Protein AF-A0A8I2FYP2-F1 (afdb_monomer)

Foldseek 3Di:
DVVCVLVVPFPFDPQLVVLCCQLCVPLEQDDDDDCVPFLCVVCVVVLQVLLCPDPFWHFPDKDAFQRQDPAVVLVPPQDPPDPPPPPDDPPDPPPPGLRNQKGKQWIKIWIFTDDPLQKDKDWDWDQDPPRDTDIWIKMKTKTWIWTAGRRGLEIEIAIWIWMATPVRRIDDTDSDASDADPVRHRDRNLVVCCVVRNPVNSVSRVVSVVSSQVSSVVSVRHYDDPVQQAGADQSHHYDPQSADADVVNPDGQGSCCSRIGMGGD

Radius of gyration: 19.78 Å; Cα contacts (8 Å, |Δi|>4): 401; chains: 1; bounding box: 45×50×48 Å

Sequence (265 aa):
MEKDKKRINSTIREDLLEALDNAFPHDTIEFWYSSEESYLDEVCEELRANLSQLETANLDYERDWQGVEPRFDDMQGILPFRFEEGDLDEDEPVPEDPLEDLCYSYHLFFLGLKGEQFRYESENEILEEDDVRKKVEGTGTIGCAVGISLFAPFAVIMPGSMETYEQGQTIYPDIDPCIFDLDFKPIDMTEHFREMMGEEAVQALSQLRTQIISILESFGIALLPDEEAEKPVPWLQVAEDVMIPKEPPDEEITLKDALFFRCFY

Solvent-accessible surface area (backbone atoms only — not comparable to full-atom values): 15437 Å² total; per-residue (Å²): 117,68,69,54,58,60,55,74,69,50,92,68,56,68,71,60,51,51,36,49,46,69,56,25,77,81,38,40,49,65,86,78,86,51,77,93,75,31,71,58,66,79,44,43,69,62,49,52,55,55,56,51,63,41,90,62,31,40,63,74,47,75,36,56,40,74,44,66,69,83,53,67,87,70,49,60,83,76,68,90,81,65,76,62,96,76,78,66,60,97,82,60,80,75,70,85,60,87,55,82,33,36,34,38,40,26,37,36,40,28,36,30,44,66,54,76,85,42,47,45,84,42,76,46,62,40,74,44,91,88,78,43,75,40,81,42,54,26,45,31,34,39,29,40,14,34,34,33,27,65,65,38,65,37,27,45,78,30,66,34,47,40,34,43,32,81,87,71,41,64,52,75,58,45,76,61,81,85,49,58,48,98,84,71,42,74,55,59,51,63,60,51,43,30,73,74,59,30,67,67,48,46,52,50,50,53,51,50,52,52,54,50,50,60,52,37,49,74,74,64,28,40,76,58,51,69,84,55,32,69,36,68,44,90,72,58,40,77,41,88,62,37,54,70,82,56,90,65,83,82,65,74,54,22,46,40,51,77,45,56,38,45,24,63,104

pLDDT: mean 80.57, std 18.11, range [33.0, 98.25]

Nearest PDB structures (foldseek):
  4rh8-assembly3_C  TM=2.283E-01  e=7.456E-02  Escherichia coli K-12
  2n8x-assembly1_A  TM=2.961E-01  e=5.363E-01  Pseudomonas aeruginosa PAO1
  7qoo-assembly1_P  TM=2.020E-01  e=2.539E+00  Homo sapiens

Mean predicted aligned error: 9.39 Å

Structure (mmCIF, N/CA/C/O backbone):
data_AF-A0A8I2FYP2-F1
#
_entry.id   AF-A0A8I2FYP2-F1
#
loop_
_atom_site.group_PDB
_atom_site.id
_atom_site.type_symbol
_atom_site.label_atom_id
_atom_site.label_alt_id
_atom_site.label_comp_id
_atom_site.label_asym_id
_atom_site.label_entity_id
_atom_site.label_seq_id
_atom_site.pdbx_PDB_ins_code
_atom_site.Cartn_x
_atom_site.Cartn_y
_atom_site.Cartn_z
_atom_site.occupancy
_atom_site.B_iso_or_equiv
_atom_site.auth_seq_id
_atom_site.auth_comp_id
_atom_site.auth_asym_id
_atom_site.auth_atom_id
_atom_site.pdbx_PDB_model_num
ATOM 1 N N . MET A 1 1 ? 25.060 -5.896 -24.239 1.00 43.03 1 MET A N 1
ATOM 2 C CA . MET A 1 1 ? 26.253 -6.669 -23.807 1.00 43.03 1 MET A CA 1
ATOM 3 C C . MET A 1 1 ? 26.694 -6.375 -22.374 1.00 43.03 1 MET A C 1
ATOM 5 O O . MET A 1 1 ? 27.043 -7.324 -21.686 1.00 43.03 1 MET A O 1
ATOM 9 N N . GLU A 1 2 ? 26.722 -5.116 -21.911 1.00 47.03 2 GLU A N 1
ATOM 10 C CA . GLU A 1 2 ? 26.951 -4.787 -20.485 1.00 47.03 2 GLU A CA 1
ATOM 11 C C . GLU A 1 2 ? 25.633 -4.717 -19.689 1.00 47.03 2 GLU A C 1
ATOM 13 O O . GLU A 1 2 ? 25.556 -5.289 -18.604 1.00 47.03 2 GLU A O 1
ATOM 18 N N . LYS A 1 3 ? 24.570 -4.170 -20.307 1.00 52.22 3 LYS A N 1
ATOM 19 C CA . LYS A 1 3 ? 23.170 -4.197 -19.833 1.00 52.22 3 LYS A CA 1
ATOM 20 C C . LYS A 1 3 ? 22.698 -5.618 -19.493 1.00 52.22 3 LYS A C 1
ATOM 22 O O . LYS A 1 3 ? 22.289 -5.890 -18.369 1.00 52.22 3 LYS A O 1
ATOM 27 N N . ASP A 1 4 ? 22.918 -6.560 -20.411 1.00 55.41 4 ASP A N 1
ATOM 28 C CA . ASP A 1 4 ? 22.590 -7.975 -20.191 1.00 55.41 4 ASP A CA 1
ATOM 29 C C . ASP A 1 4 ? 23.388 -8.583 -19.030 1.00 55.41 4 ASP A C 1
ATOM 31 O O . ASP A 1 4 ? 22.854 -9.369 -18.270 1.00 55.41 4 ASP A O 1
ATOM 35 N N . LYS A 1 5 ? 24.658 -8.208 -18.824 1.00 51.78 5 LYS A N 1
ATOM 36 C CA . LYS A 1 5 ? 25.496 -8.820 -17.775 1.00 51.78 5 LYS A CA 1
ATOM 37 C C . LYS A 1 5 ? 25.089 -8.431 -16.354 1.00 51.78 5 LYS A C 1
ATOM 39 O O . LYS A 1 5 ? 25.234 -9.262 -15.463 1.00 51.78 5 LYS A O 1
ATOM 44 N N . LYS A 1 6 ? 24.615 -7.198 -16.133 1.00 56.56 6 LYS A N 1
ATOM 45 C CA . LYS A 1 6 ? 24.090 -6.776 -14.821 1.00 56.56 6 LYS A CA 1
ATOM 46 C C . LYS A 1 6 ? 22.743 -7.447 -14.526 1.00 56.56 6 LYS A C 1
ATOM 48 O O . LYS A 1 6 ? 22.561 -7.962 -13.430 1.00 56.56 6 LYS A O 1
ATOM 53 N N . ARG A 1 7 ? 21.863 -7.535 -15.529 1.00 62.69 7 ARG A N 1
ATOM 54 C CA . ARG A 1 7 ? 20.521 -8.137 -15.417 1.00 62.69 7 ARG A CA 1
ATOM 55 C C . ARG A 1 7 ? 20.539 -9.664 -15.297 1.00 62.69 7 ARG A C 1
ATOM 57 O O . ARG A 1 7 ? 19.826 -10.215 -14.469 1.00 62.69 7 ARG A O 1
ATOM 64 N N . ILE A 1 8 ? 21.421 -10.340 -16.041 1.00 53.22 8 ILE A N 1
ATOM 65 C CA . ILE A 1 8 ? 21.628 -11.803 -15.989 1.00 53.22 8 ILE A CA 1
ATOM 66 C C . ILE A 1 8 ? 22.111 -12.271 -14.603 1.00 53.22 8 ILE A C 1
ATOM 68 O O . ILE A 1 8 ? 21.924 -13.432 -14.252 1.00 53.22 8 ILE A O 1
ATOM 72 N N . ASN A 1 9 ? 22.721 -11.385 -13.811 1.00 54.31 9 ASN A N 1
ATOM 73 C CA . ASN A 1 9 ? 23.139 -11.684 -12.440 1.00 54.31 9 ASN A CA 1
ATOM 74 C C . ASN A 1 9 ? 22.103 -11.283 -11.379 1.00 54.31 9 ASN A C 1
ATOM 76 O O . ASN A 1 9 ? 22.349 -11.520 -10.196 1.00 54.31 9 ASN A O 1
ATOM 80 N N . SER A 1 10 ? 20.980 -10.670 -11.766 1.00 65.62 10 SER A N 1
ATOM 81 C CA . SER A 1 10 ? 19.921 -10.334 -10.817 1.00 65.62 10 SER A CA 1
ATOM 82 C C . SER A 1 10 ? 19.153 -11.600 -10.424 1.00 65.62 10 SER A C 1
ATOM 84 O O . SER A 1 10 ? 18.899 -12.476 -11.249 1.00 65.62 10 SER A O 1
ATOM 86 N N . THR A 1 11 ? 18.805 -11.721 -9.145 1.00 82.56 11 THR A N 1
ATOM 87 C CA . THR A 1 11 ? 17.961 -12.805 -8.612 1.00 82.56 11 THR A CA 1
ATOM 88 C C . THR A 1 11 ? 16.470 -12.469 -8.705 1.00 82.56 11 THR A C 1
ATOM 90 O O . THR A 1 11 ? 15.654 -13.134 -8.065 1.00 82.56 11 THR A O 1
ATOM 93 N N . ILE A 1 12 ? 16.121 -11.415 -9.449 1.00 86.06 12 ILE A N 1
ATOM 94 C CA . ILE A 1 12 ? 14.757 -10.915 -9.624 1.00 86.06 12 ILE A CA 1
ATOM 95 C C . ILE A 1 12 ? 13.994 -11.845 -10.568 1.00 86.06 12 ILE A C 1
ATOM 97 O O . ILE A 1 12 ? 14.564 -12.386 -11.519 1.00 86.06 12 ILE A O 1
ATOM 101 N N . ARG A 1 13 ? 12.703 -12.052 -10.295 1.00 90.12 13 ARG A N 1
ATOM 102 C CA . ARG A 1 13 ? 11.837 -12.854 -11.168 1.00 90.12 13 ARG A CA 1
ATOM 103 C C . ARG A 1 13 ? 11.726 -12.256 -12.574 1.00 90.12 13 ARG A C 1
ATOM 105 O O . ARG A 1 13 ? 11.751 -11.045 -12.761 1.00 90.12 13 ARG A O 1
ATOM 112 N N . GLU A 1 14 ? 11.564 -13.127 -13.565 1.00 89.31 14 GLU A N 1
ATOM 113 C CA . GLU A 1 14 ? 11.541 -12.748 -14.984 1.00 89.31 14 GLU A CA 1
ATOM 114 C C . GLU A 1 14 ? 10.392 -11.790 -15.334 1.00 89.31 14 GLU A C 1
ATOM 116 O O . GLU A 1 14 ? 10.608 -10.836 -16.073 1.00 89.31 14 GLU A O 1
ATOM 121 N N . ASP A 1 15 ? 9.211 -11.982 -14.744 1.00 91.62 15 ASP A N 1
ATOM 122 C CA . ASP A 1 15 ? 8.047 -11.112 -14.945 1.00 91.62 15 ASP A CA 1
ATOM 123 C C . ASP A 1 15 ? 8.263 -9.692 -14.399 1.00 91.62 15 ASP A C 1
ATOM 125 O O . ASP A 1 15 ? 7.852 -8.716 -15.022 1.00 91.62 15 ASP A O 1
ATOM 129 N N . LEU A 1 16 ? 8.967 -9.562 -13.271 1.00 91.94 16 LEU A N 1
ATOM 130 C CA . LEU A 1 16 ? 9.342 -8.264 -12.700 1.00 91.94 16 LEU A CA 1
ATOM 131 C C . LEU A 1 16 ? 10.413 -7.556 -13.537 1.00 91.94 16 LEU A C 1
ATOM 133 O O . LEU A 1 16 ? 10.362 -6.341 -13.707 1.00 91.94 16 LEU A O 1
ATOM 137 N N . LEU A 1 17 ? 11.370 -8.306 -14.091 1.00 90.81 17 LEU A N 1
ATOM 138 C CA . LEU A 1 17 ? 12.364 -7.746 -15.009 1.00 90.81 17 LEU A CA 1
ATOM 139 C C . LEU A 1 17 ? 11.716 -7.238 -16.299 1.00 90.81 17 LEU A C 1
ATOM 141 O O . LEU A 1 17 ? 12.053 -6.148 -16.753 1.00 90.81 17 LEU A O 1
ATOM 145 N N . GLU A 1 18 ? 10.779 -7.998 -16.870 1.00 91.19 18 GLU A N 1
ATOM 146 C CA . GLU A 1 18 ? 10.018 -7.572 -18.048 1.00 91.19 18 GLU A CA 1
ATOM 147 C C . GLU A 1 18 ? 9.192 -6.313 -17.752 1.00 91.19 18 GLU A C 1
ATOM 149 O O . GLU A 1 18 ? 9.174 -5.380 -18.554 1.00 91.19 18 GLU A O 1
ATOM 154 N N . ALA A 1 19 ? 8.567 -6.245 -16.576 1.00 92.00 19 ALA A N 1
ATOM 155 C CA . ALA A 1 19 ? 7.831 -5.065 -16.143 1.00 92.00 19 ALA A CA 1
ATOM 156 C C . ALA A 1 19 ? 8.719 -3.820 -16.021 1.00 92.00 19 ALA A C 1
ATOM 158 O O . ALA A 1 19 ? 8.363 -2.775 -16.558 1.00 92.00 19 ALA A O 1
ATOM 159 N N . LEU A 1 20 ? 9.895 -3.933 -15.394 1.00 91.44 20 LEU A N 1
ATOM 160 C CA . LEU A 1 20 ? 10.860 -2.830 -15.334 1.00 91.44 20 LEU A CA 1
ATOM 161 C C . LEU A 1 20 ? 11.369 -2.421 -16.720 1.00 91.44 20 LEU A C 1
ATOM 163 O O . LEU A 1 20 ? 11.587 -1.240 -16.965 1.00 91.44 20 LEU A O 1
ATOM 167 N N . ASP A 1 21 ? 11.567 -3.379 -17.624 1.00 90.19 21 ASP A N 1
ATOM 168 C CA . ASP A 1 21 ? 12.032 -3.106 -18.986 1.00 90.19 21 ASP A CA 1
ATOM 169 C C . ASP A 1 21 ? 11.001 -2.356 -19.822 1.00 90.19 21 ASP A C 1
ATOM 171 O O . ASP A 1 21 ? 11.371 -1.503 -20.632 1.00 90.19 21 ASP A O 1
ATOM 175 N N . ASN A 1 22 ? 9.724 -2.666 -19.610 1.00 89.94 22 ASN A N 1
ATOM 176 C CA . ASN A 1 22 ? 8.615 -1.969 -20.243 1.00 89.94 22 ASN A CA 1
ATOM 177 C C . ASN A 1 22 ? 8.400 -0.579 -19.627 1.00 89.94 22 ASN A C 1
ATOM 179 O O . ASN A 1 22 ? 8.189 0.376 -20.369 1.00 89.94 22 ASN A O 1
ATOM 183 N N . ALA A 1 23 ? 8.501 -0.461 -18.299 1.00 90.19 23 ALA A N 1
ATOM 184 C CA . ALA A 1 23 ? 8.352 0.8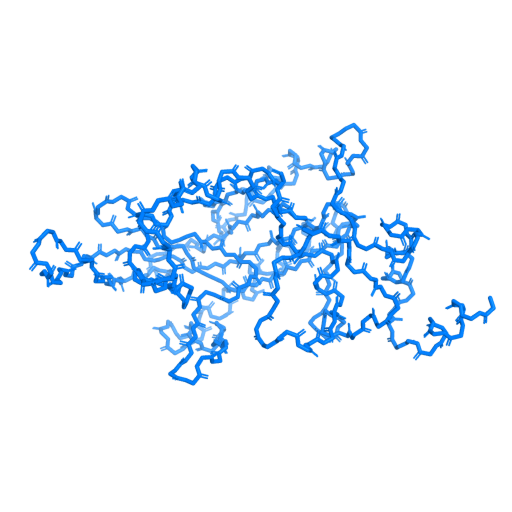00 -17.574 1.00 90.19 23 ALA A CA 1
ATOM 185 C C . ALA A 1 23 ? 9.500 1.786 -17.853 1.00 90.19 23 ALA A C 1
ATOM 187 O O . ALA A 1 23 ? 9.269 2.975 -18.064 1.00 90.19 23 ALA A O 1
ATOM 188 N N . PHE A 1 24 ? 10.740 1.284 -17.882 1.00 90.81 24 PHE A N 1
ATOM 189 C CA . PHE A 1 24 ? 11.969 2.080 -17.941 1.00 90.81 24 PHE A CA 1
ATOM 190 C C . PHE A 1 24 ? 12.918 1.561 -19.038 1.00 90.81 24 PHE A C 1
ATOM 192 O O . PHE A 1 24 ? 14.005 1.035 -18.754 1.00 90.81 24 PHE A O 1
ATOM 199 N N . PRO A 1 25 ? 12.574 1.734 -20.330 1.00 87.00 25 PRO A N 1
ATOM 200 C CA . PRO A 1 25 ? 13.337 1.165 -21.449 1.00 87.00 25 PRO A CA 1
ATOM 201 C C . PRO A 1 25 ? 14.792 1.665 -21.516 1.00 87.00 25 PRO A C 1
ATOM 203 O O . PRO A 1 25 ? 15.686 0.983 -22.044 1.00 87.00 25 PRO A O 1
ATOM 206 N N . HIS A 1 26 ? 15.051 2.846 -20.951 1.00 88.31 26 HIS A N 1
ATOM 207 C CA . HIS A 1 26 ? 16.356 3.502 -20.917 1.00 88.31 26 HIS A CA 1
ATOM 208 C C . HIS A 1 26 ? 17.149 3.278 -19.622 1.00 88.31 26 HIS A C 1
ATOM 210 O O . HIS A 1 26 ? 18.220 3.856 -19.484 1.00 88.31 26 HIS A O 1
ATOM 216 N N . ASP A 1 27 ? 16.687 2.390 -18.731 1.00 89.06 27 ASP A N 1
ATOM 217 C CA . ASP A 1 27 ? 17.254 2.199 -17.386 1.00 89.06 27 ASP A CA 1
ATOM 218 C C . ASP A 1 27 ? 17.218 3.480 -16.529 1.00 89.06 27 ASP A C 1
ATOM 220 O O . ASP A 1 27 ? 18.013 3.643 -15.605 1.00 89.06 27 ASP A O 1
ATOM 224 N N . THR A 1 28 ? 16.299 4.393 -16.843 1.00 88.38 28 THR A N 1
ATOM 225 C CA . THR A 1 28 ? 16.083 5.638 -16.109 1.00 88.38 28 THR A CA 1
ATOM 226 C C . THR A 1 28 ? 14.672 5.629 -15.540 1.00 88.38 28 THR A C 1
ATOM 228 O O . THR A 1 28 ? 13.717 5.462 -16.292 1.00 88.38 28 THR A O 1
ATOM 231 N N . ILE A 1 29 ? 14.562 5.771 -14.221 1.00 87.88 29 ILE A N 1
ATOM 232 C CA . ILE A 1 29 ? 13.305 5.997 -13.514 1.00 87.88 29 ILE A CA 1
ATOM 233 C C . ILE A 1 29 ? 12.942 7.455 -13.763 1.00 87.88 29 ILE A C 1
ATOM 235 O O . ILE A 1 29 ? 13.624 8.363 -13.287 1.00 87.88 29 ILE A O 1
ATOM 239 N N . GLU A 1 30 ? 11.896 7.653 -14.551 1.00 87.38 30 GLU A N 1
ATOM 240 C CA . GLU A 1 30 ? 11.314 8.948 -14.869 1.00 87.38 30 GLU A CA 1
ATOM 241 C C . GLU A 1 30 ? 9.809 8.900 -14.589 1.00 87.38 30 GLU A C 1
ATOM 243 O O . GLU A 1 30 ? 9.170 7.871 -14.821 1.00 87.38 30 GLU A O 1
ATOM 248 N N . PHE A 1 31 ? 9.239 9.988 -14.065 1.00 84.81 31 PHE A N 1
ATOM 249 C CA . PHE A 1 31 ? 7.795 10.066 -13.881 1.00 84.81 31 PHE A CA 1
ATOM 250 C C . PHE A 1 31 ? 7.139 10.508 -15.185 1.00 84.81 31 PHE A C 1
ATOM 252 O O . PHE A 1 31 ? 7.314 11.637 -15.645 1.00 84.81 31 PHE A O 1
ATOM 259 N N . TRP A 1 32 ? 6.368 9.611 -15.784 1.00 77.38 32 TRP A N 1
ATOM 260 C CA . TRP A 1 32 ? 5.511 9.922 -16.914 1.00 77.38 32 TRP A CA 1
ATOM 261 C C . TRP A 1 32 ? 4.194 9.180 -16.730 1.00 77.38 32 TRP A C 1
ATOM 263 O O . TRP A 1 32 ? 4.170 7.982 -16.467 1.00 77.38 32 TRP A O 1
ATOM 273 N N . TYR A 1 33 ? 3.084 9.895 -16.854 1.00 77.50 33 TYR A N 1
ATOM 274 C CA . TYR A 1 33 ? 1.763 9.294 -16.787 1.00 77.50 33 TYR A CA 1
ATOM 275 C C . TYR A 1 33 ? 0.896 9.854 -17.910 1.00 77.50 33 TYR A C 1
ATOM 277 O O . TYR A 1 33 ? 0.855 11.062 -18.152 1.00 77.50 33 TYR A O 1
ATOM 285 N N . SER A 1 34 ? 0.214 8.951 -18.607 1.00 77.75 34 SER A N 1
ATOM 286 C CA . SER A 1 34 ? -0.770 9.263 -19.636 1.00 77.75 34 SER A CA 1
ATOM 287 C C . SER A 1 34 ? -2.020 8.450 -19.347 1.00 77.75 34 SER A C 1
ATOM 289 O O . SER A 1 34 ? -1.994 7.224 -19.448 1.00 77.75 34 SER A O 1
ATOM 291 N N . SER A 1 35 ? -3.126 9.119 -19.021 1.00 72.38 35 SER A N 1
ATOM 292 C CA . SER A 1 35 ? -4.414 8.449 -18.796 1.00 72.38 35 SER A CA 1
ATOM 293 C C . SER A 1 35 ? -4.910 7.694 -20.033 1.00 72.38 35 SER A C 1
ATOM 295 O O . SER A 1 35 ? -5.613 6.697 -19.915 1.00 72.38 35 SER A O 1
ATOM 297 N N . GLU A 1 36 ? -4.505 8.115 -21.238 1.00 76.44 36 GLU A N 1
ATOM 298 C CA . GLU A 1 36 ? -4.843 7.422 -22.489 1.00 76.44 36 GLU A CA 1
ATOM 299 C C . GLU A 1 36 ? -4.092 6.091 -22.668 1.00 76.44 36 GLU A C 1
ATOM 301 O O . GLU A 1 36 ? -4.541 5.237 -23.430 1.00 76.44 36 GLU A O 1
ATOM 306 N N . GLU A 1 37 ? -2.953 5.918 -21.992 1.00 80.00 37 GLU A N 1
ATOM 307 C CA . GLU A 1 37 ? -2.090 4.731 -22.095 1.00 80.00 37 GLU A CA 1
ATOM 308 C C . GLU A 1 37 ? -2.038 3.920 -20.784 1.00 80.00 37 GLU A C 1
ATOM 310 O O . GLU A 1 37 ? -1.415 2.859 -20.731 1.00 80.00 37 GLU A O 1
ATOM 315 N N . SER A 1 38 ? -2.701 4.402 -19.728 1.00 85.88 38 SER A N 1
ATOM 316 C CA . SER A 1 38 ? -2.729 3.784 -18.403 1.00 85.88 38 SER A CA 1
ATOM 317 C C . SER A 1 38 ? -3.610 2.537 -18.400 1.00 85.88 38 SER A C 1
ATOM 319 O O . SER A 1 38 ? -4.837 2.614 -18.480 1.00 85.88 38 SER A O 1
ATOM 321 N N . TYR A 1 39 ? -2.989 1.371 -18.216 1.00 89.75 39 TYR A N 1
ATOM 322 C CA . TYR A 1 39 ? -3.718 0.116 -18.012 1.00 89.75 39 TYR A CA 1
ATOM 323 C C . TYR A 1 39 ? -4.641 0.176 -16.781 1.00 89.75 39 TYR A C 1
ATOM 325 O O . TYR A 1 39 ? -5.660 -0.512 -16.727 1.00 89.75 39 TYR A O 1
ATOM 333 N N . LEU A 1 40 ? -4.272 0.981 -15.777 1.00 89.94 40 LEU A N 1
ATOM 334 C CA . LEU A 1 40 ? -5.019 1.091 -14.536 1.00 89.94 40 LEU A CA 1
ATOM 335 C C . LEU A 1 40 ? -6.327 1.851 -14.747 1.00 89.94 40 LEU A C 1
ATOM 337 O O . LEU A 1 40 ? -7.345 1.444 -14.199 1.00 89.94 40 LEU A O 1
ATOM 341 N N . ASP A 1 41 ? -6.334 2.890 -15.580 1.00 89.00 41 ASP A N 1
ATOM 342 C CA . ASP A 1 41 ? -7.530 3.694 -15.859 1.00 89.00 41 ASP A CA 1
ATOM 343 C C . ASP A 1 41 ? -8.632 2.842 -16.505 1.00 89.00 41 ASP A C 1
ATOM 345 O O . ASP A 1 41 ? -9.814 3.029 -16.210 1.00 89.00 41 ASP A O 1
ATOM 349 N N . GLU A 1 42 ? -8.249 1.850 -17.318 1.00 89.81 42 GLU A N 1
ATOM 350 C CA . GLU A 1 42 ? -9.178 0.901 -17.940 1.00 89.81 42 GLU A CA 1
ATOM 351 C C . GLU A 1 42 ? -9.909 0.017 -16.915 1.00 89.81 42 GLU A C 1
ATOM 353 O O . GLU A 1 42 ? -11.055 -0.373 -17.148 1.00 89.81 42 GLU A O 1
ATOM 358 N N . VAL A 1 43 ? -9.266 -0.303 -15.785 1.00 92.44 43 VAL A N 1
ATOM 359 C CA . VAL A 1 43 ? -9.791 -1.248 -14.780 1.00 92.44 43 VAL A CA 1
ATOM 360 C C . VAL A 1 43 ? -10.199 -0.588 -13.459 1.00 92.44 43 VAL A C 1
ATOM 362 O O . VAL A 1 43 ? -10.905 -1.207 -12.663 1.00 92.44 43 VAL A O 1
ATOM 365 N N . CYS A 1 44 ? -9.798 0.662 -13.207 1.00 91.25 44 CYS A N 1
ATOM 366 C CA . CYS A 1 44 ? -9.893 1.318 -11.899 1.00 91.25 44 CYS A CA 1
ATOM 367 C C . CYS A 1 44 ? -11.340 1.460 -11.404 1.00 91.25 44 CYS A C 1
ATOM 369 O O . CYS A 1 44 ? -11.625 1.186 -10.238 1.00 91.25 44 CYS A O 1
ATOM 371 N N . GLU A 1 45 ? -12.288 1.819 -12.279 1.00 93.69 45 GLU A N 1
ATOM 372 C CA . GLU A 1 45 ? -13.699 1.938 -11.886 1.00 93.69 45 GLU A CA 1
ATOM 373 C C . GLU A 1 45 ? -14.293 0.605 -11.414 1.00 93.69 45 GLU A C 1
ATOM 375 O O . GLU A 1 45 ? -14.976 0.552 -10.385 1.00 93.69 45 GLU A O 1
ATOM 380 N N . GLU A 1 46 ? -14.021 -0.480 -12.140 1.00 95.62 46 GLU A N 1
ATOM 381 C CA . GLU A 1 46 ? -14.523 -1.809 -11.795 1.00 95.62 46 GLU A CA 1
ATOM 382 C C . GLU A 1 46 ? -13.796 -2.373 -10.568 1.00 95.62 46 GLU A C 1
ATOM 384 O O . GLU A 1 46 ? -14.428 -2.970 -9.690 1.00 95.62 46 GLU A O 1
ATOM 389 N N . LEU A 1 47 ? -12.493 -2.117 -10.446 1.00 95.94 47 LEU A N 1
ATOM 390 C CA . LEU A 1 47 ? -11.706 -2.473 -9.273 1.00 95.94 47 LEU A CA 1
ATOM 391 C C . LEU A 1 47 ? -12.247 -1.787 -8.009 1.00 95.94 47 LEU A C 1
ATOM 393 O O . LEU A 1 47 ? -12.547 -2.467 -7.026 1.00 95.94 47 LEU A O 1
ATOM 397 N N . ARG A 1 48 ? -12.472 -0.467 -8.051 1.00 96.50 48 ARG A N 1
ATOM 398 C CA . ARG A 1 48 ? -13.092 0.311 -6.963 1.00 96.50 48 ARG A CA 1
ATOM 399 C C . ARG A 1 48 ? -14.462 -0.255 -6.582 1.00 96.50 48 ARG A C 1
ATOM 401 O O . ARG A 1 48 ? -14.782 -0.408 -5.399 1.00 96.50 48 ARG A O 1
ATOM 408 N N . ALA A 1 49 ? -15.275 -0.609 -7.577 1.00 96.81 49 ALA A N 1
ATOM 409 C CA . ALA A 1 49 ? -16.584 -1.211 -7.347 1.00 96.81 49 ALA A CA 1
ATOM 410 C C . ALA A 1 49 ? -16.491 -2.578 -6.644 1.00 96.81 49 ALA A C 1
ATOM 412 O O . ALA A 1 49 ? -17.310 -2.864 -5.775 1.00 96.81 49 ALA A O 1
ATOM 413 N N . ASN A 1 50 ? -15.498 -3.409 -6.972 1.00 97.50 50 ASN A N 1
ATOM 414 C CA . ASN A 1 50 ? -15.295 -4.707 -6.319 1.00 97.50 50 ASN A CA 1
ATOM 415 C C . ASN A 1 50 ? -14.731 -4.560 -4.897 1.00 97.50 50 ASN A C 1
ATOM 417 O O . ASN A 1 50 ? -15.221 -5.210 -3.974 1.00 97.50 50 ASN A O 1
ATOM 421 N N . LEU A 1 51 ? -13.755 -3.670 -4.695 1.00 96.69 51 LEU A N 1
ATOM 422 C CA . LEU A 1 51 ? -13.169 -3.394 -3.378 1.00 96.69 51 LEU A CA 1
ATOM 423 C C . LEU A 1 51 ? -14.213 -2.836 -2.397 1.00 96.69 51 LEU A C 1
ATOM 425 O O . LEU A 1 51 ? -14.291 -3.282 -1.253 1.00 96.69 51 LEU A O 1
ATOM 429 N N . SER A 1 52 ? -15.082 -1.929 -2.853 1.00 96.00 52 SER A N 1
ATOM 430 C CA . SER A 1 52 ? -16.163 -1.358 -2.029 1.00 96.00 52 SER A CA 1
ATOM 431 C C . SER A 1 52 ? -17.278 -2.350 -1.660 1.00 96.00 52 SER A C 1
ATOM 433 O O . SER A 1 52 ? -18.055 -2.087 -0.740 1.00 96.00 52 SER A O 1
ATOM 435 N N . GLN A 1 53 ? -17.360 -3.500 -2.337 1.00 96.75 53 GLN A N 1
ATOM 436 C CA . GLN A 1 53 ? -18.350 -4.548 -2.058 1.00 96.75 53 GLN A CA 1
ATOM 437 C C . GLN A 1 53 ? -17.899 -5.566 -1.003 1.00 96.75 53 GLN A C 1
ATOM 439 O O . GLN A 1 53 ? -18.686 -6.442 -0.638 1.00 96.75 53 GLN A O 1
ATOM 444 N N . LEU A 1 54 ? -16.672 -5.468 -0.484 1.00 96.31 54 LEU A N 1
ATOM 445 C CA . LEU A 1 54 ? -16.196 -6.379 0.553 1.00 96.31 54 LEU A CA 1
ATOM 446 C C . LEU A 1 54 ? -17.059 -6.286 1.822 1.00 96.31 54 LEU A C 1
ATOM 448 O O . LEU A 1 54 ? -17.305 -5.220 2.386 1.00 96.31 54 LEU A O 1
ATOM 452 N N . GLU A 1 55 ? -17.525 -7.435 2.313 1.00 95.00 55 GLU A N 1
ATOM 453 C CA . GLU A 1 55 ? -18.359 -7.495 3.522 1.00 95.00 55 GLU A CA 1
ATOM 454 C C . GLU A 1 55 ? -17.560 -7.206 4.802 1.00 95.00 55 GLU A C 1
ATOM 456 O O . GLU A 1 55 ? -18.131 -6.757 5.793 1.00 95.00 55 GLU A O 1
ATOM 461 N N . THR A 1 56 ? -16.248 -7.439 4.768 1.00 94.81 56 THR A N 1
ATOM 462 C CA . THR A 1 56 ? -15.302 -7.376 5.896 1.00 94.81 56 THR A CA 1
ATOM 463 C C . THR A 1 56 ? -14.659 -6.003 6.090 1.00 94.81 56 THR A C 1
ATOM 465 O O . THR A 1 56 ? -14.158 -5.724 7.177 1.00 94.81 56 THR A O 1
ATOM 468 N N . ALA A 1 57 ? -14.690 -5.139 5.074 1.00 97.44 57 ALA A N 1
ATOM 469 C CA . ALA A 1 57 ? -14.037 -3.834 5.086 1.00 97.44 57 ALA A CA 1
ATOM 470 C C . ALA A 1 57 ? -14.860 -2.768 4.350 1.00 97.44 57 ALA A C 1
ATOM 472 O O . ALA A 1 57 ? -15.771 -3.091 3.585 1.00 97.44 57 ALA A O 1
ATOM 473 N N . ASN A 1 58 ? -14.567 -1.499 4.611 1.00 97.25 58 ASN A N 1
ATOM 474 C CA . ASN A 1 58 ? -15.030 -0.363 3.819 1.00 97.25 58 ASN A CA 1
ATOM 475 C C . ASN A 1 58 ? -13.862 0.173 2.994 1.00 97.25 58 ASN A C 1
ATOM 477 O O . ASN A 1 58 ? -12.728 0.147 3.458 1.00 97.25 58 ASN A O 1
ATOM 481 N N . LEU A 1 59 ? -14.144 0.689 1.797 1.00 96.56 59 LEU A N 1
ATOM 482 C CA . LEU A 1 59 ? -13.193 1.549 1.103 1.00 96.56 59 LEU A CA 1
ATOM 483 C C . LEU A 1 59 ? -13.284 2.944 1.735 1.00 96.56 59 LEU A C 1
ATOM 485 O O . LEU A 1 59 ? -14.216 3.688 1.430 1.00 96.56 59 LEU A O 1
ATOM 489 N N . ASP A 1 60 ? -12.369 3.245 2.654 1.00 94.00 60 ASP A N 1
ATOM 490 C CA . ASP A 1 60 ? -12.415 4.461 3.480 1.00 94.00 60 ASP A CA 1
ATOM 491 C C . ASP A 1 60 ? -11.599 5.609 2.875 1.00 94.00 60 ASP A C 1
ATOM 493 O O . ASP A 1 60 ? -11.929 6.777 3.083 1.00 94.00 60 ASP A O 1
ATOM 497 N N . TYR A 1 61 ? -10.564 5.290 2.092 1.00 93.81 61 TYR A N 1
ATOM 498 C CA . TYR A 1 61 ? -9.743 6.289 1.417 1.00 93.81 61 TYR A CA 1
ATOM 499 C C . TYR A 1 61 ? -9.257 5.807 0.051 1.00 93.81 61 TYR A C 1
ATOM 501 O O . TYR A 1 61 ? -9.028 4.616 -0.174 1.00 93.81 61 TYR A O 1
ATOM 509 N N . GLU A 1 62 ? -9.113 6.759 -0.861 1.00 93.56 62 GLU A N 1
ATOM 510 C CA . GLU A 1 62 ? -8.594 6.563 -2.203 1.00 93.56 62 GLU A CA 1
ATOM 511 C C . GLU A 1 62 ? -7.809 7.809 -2.621 1.00 93.56 62 GLU A C 1
ATOM 513 O O . GLU A 1 62 ? -8.282 8.931 -2.424 1.00 93.56 62 GLU A O 1
ATOM 518 N N . ARG A 1 63 ? -6.629 7.601 -3.208 1.00 90.69 63 ARG A N 1
ATOM 519 C CA . ARG A 1 63 ? -5.757 8.651 -3.741 1.00 90.69 63 ARG A CA 1
ATOM 520 C C . ARG A 1 63 ? -5.283 8.239 -5.128 1.00 90.69 63 ARG A C 1
ATOM 522 O O . ARG A 1 63 ? -4.751 7.141 -5.291 1.00 90.69 63 ARG A O 1
ATOM 529 N N . ASP A 1 64 ? -5.480 9.111 -6.106 1.00 88.12 64 ASP A N 1
ATOM 530 C CA . ASP A 1 64 ? -4.886 8.945 -7.429 1.00 88.12 64 ASP A CA 1
ATOM 531 C C . ASP A 1 64 ? -3.437 9.464 -7.449 1.00 88.12 64 ASP A C 1
ATOM 533 O O . ASP A 1 64 ? -2.835 9.767 -6.417 1.00 88.12 64 ASP A O 1
ATOM 537 N N . TRP A 1 65 ? -2.858 9.547 -8.641 1.00 83.31 65 TRP A N 1
ATOM 538 C CA . TRP A 1 65 ? -1.477 9.974 -8.833 1.00 83.31 65 TRP A CA 1
ATOM 539 C C . TRP A 1 65 ? -1.244 11.476 -8.590 1.00 83.31 65 TRP A C 1
ATOM 541 O O . TRP A 1 65 ? -0.097 11.850 -8.359 1.00 83.31 65 TRP A O 1
ATOM 551 N N . GLN A 1 66 ? -2.298 12.310 -8.618 1.00 77.62 66 GLN A N 1
ATOM 552 C CA . GLN A 1 66 ? -2.253 13.767 -8.376 1.00 77.62 66 GLN A CA 1
ATOM 553 C C . GLN A 1 66 ? -2.724 14.145 -6.969 1.00 77.62 66 GLN A C 1
ATOM 555 O O . GLN A 1 66 ? -3.005 15.314 -6.697 1.00 77.62 66 GLN A O 1
ATOM 560 N N . GLY A 1 67 ? -2.922 13.159 -6.096 1.00 61.19 67 GLY A N 1
ATOM 561 C CA . GLY A 1 67 ? -3.521 13.406 -4.800 1.00 61.19 67 GLY A CA 1
ATOM 562 C C . GLY A 1 67 ? -2.689 14.376 -3.972 1.00 61.19 67 GLY A C 1
ATOM 563 O O . GLY A 1 67 ? -1.551 14.086 -3.640 1.00 61.19 67 GLY A O 1
ATOM 564 N N . VAL A 1 68 ? -3.284 15.495 -3.573 1.00 57.19 68 VAL A N 1
ATOM 565 C CA . VAL A 1 68 ? -2.686 16.402 -2.591 1.00 57.19 68 VAL A CA 1
ATOM 566 C C . VAL A 1 68 ? -2.683 15.678 -1.239 1.00 57.19 68 VAL A C 1
ATOM 568 O O . VAL A 1 68 ? -3.750 15.347 -0.709 1.00 57.19 68 VAL A O 1
ATOM 571 N N . GLU A 1 69 ? -1.503 15.386 -0.686 1.00 54.94 69 GLU A N 1
ATOM 572 C CA . GLU A 1 69 ? -1.378 15.037 0.735 1.00 54.94 69 GLU A CA 1
ATOM 573 C C . GLU A 1 69 ? -1.944 16.227 1.540 1.00 54.94 69 GLU A C 1
ATOM 575 O O . GLU A 1 69 ? -1.684 17.373 1.163 1.00 54.94 69 GLU A O 1
ATOM 580 N N . PRO A 1 70 ? -2.769 16.037 2.591 1.00 48.56 70 PRO A N 1
ATOM 581 C CA . PRO A 1 70 ? -3.190 17.177 3.409 1.00 48.56 70 PRO A CA 1
ATOM 582 C C . PRO A 1 70 ? -1.955 17.963 3.868 1.00 48.56 70 PRO A C 1
ATOM 584 O O . PRO A 1 70 ? -0.929 17.381 4.223 1.00 48.56 70 PRO A O 1
ATOM 587 N N . ARG A 1 71 ? -2.065 19.292 3.821 1.00 43.88 71 ARG A N 1
ATOM 588 C CA . ARG A 1 71 ? -0.950 20.222 4.011 1.00 43.88 71 ARG A CA 1
ATOM 589 C C . ARG A 1 71 ? -0.171 19.926 5.293 1.00 43.88 71 ARG A C 1
ATOM 591 O O . ARG A 1 71 ? -0.761 19.607 6.324 1.00 43.88 71 ARG A O 1
ATOM 598 N N . PHE A 1 72 ? 1.147 20.134 5.256 1.00 45.16 72 PHE A N 1
ATOM 599 C CA . PHE A 1 72 ? 2.017 20.091 6.440 1.00 45.16 72 PHE A CA 1
ATOM 600 C C . PHE A 1 72 ? 1.498 20.968 7.595 1.00 45.16 72 PHE A C 1
ATOM 602 O O . PHE A 1 72 ? 1.664 20.599 8.758 1.00 45.16 72 PHE A O 1
ATOM 609 N N . ASP A 1 73 ? 0.805 22.071 7.289 1.00 39.69 73 ASP A N 1
ATOM 610 C CA . ASP A 1 73 ? 0.160 22.945 8.280 1.00 39.69 73 ASP A CA 1
ATOM 611 C C . ASP A 1 73 ? -0.926 22.229 9.111 1.00 39.69 73 ASP A C 1
ATOM 613 O O . ASP A 1 73 ? -1.151 22.584 10.272 1.00 39.69 73 ASP A O 1
ATOM 617 N N . ASP A 1 74 ? -1.551 21.184 8.557 1.00 40.25 74 ASP A N 1
ATOM 618 C CA . ASP A 1 74 ? -2.544 20.337 9.227 1.00 40.25 74 ASP A CA 1
ATOM 619 C C . ASP A 1 74 ? -1.900 19.146 9.971 1.00 40.25 74 ASP A C 1
ATOM 621 O O . ASP A 1 74 ? -2.588 18.435 10.703 1.00 40.25 74 ASP A O 1
ATOM 625 N N . MET A 1 75 ? -0.587 18.926 9.818 1.00 43.47 75 MET A N 1
ATOM 626 C CA . MET A 1 75 ? 0.190 17.839 10.436 1.00 43.47 75 MET A CA 1
ATOM 627 C C . MET A 1 75 ? 1.344 18.367 11.301 1.00 43.47 75 MET A C 1
ATOM 629 O O . MET A 1 75 ? 2.449 17.813 11.298 1.00 43.47 75 MET A O 1
ATOM 633 N N . GLN A 1 76 ? 1.093 19.429 12.074 1.00 39.41 76 GLN A N 1
ATOM 634 C CA . GLN A 1 76 ? 2.045 19.920 13.073 1.00 39.41 76 GLN A CA 1
ATOM 635 C C . GLN A 1 76 ? 2.442 18.789 14.040 1.00 39.41 76 GLN A C 1
ATOM 637 O O . GLN A 1 76 ? 1.707 18.480 14.972 1.00 39.41 76 GLN A O 1
ATOM 642 N N . GLY A 1 77 ? 3.615 18.182 13.823 1.00 38.50 77 GLY A N 1
ATOM 643 C CA . GLY A 1 77 ? 4.276 17.303 14.793 1.00 38.50 77 GLY A CA 1
ATOM 644 C C . GLY A 1 77 ? 4.588 15.857 14.385 1.00 38.50 77 GLY A C 1
ATOM 645 O O . GLY A 1 77 ? 5.119 15.146 15.235 1.00 38.50 77 GLY A O 1
ATOM 646 N N . ILE A 1 78 ? 4.307 15.397 13.153 1.00 41.00 78 ILE A N 1
ATOM 647 C CA . ILE A 1 78 ? 4.366 13.945 12.839 1.00 41.00 78 ILE A CA 1
ATOM 648 C C . ILE A 1 78 ? 5.532 13.492 11.933 1.00 41.00 78 ILE A C 1
ATOM 650 O O . ILE A 1 78 ? 5.837 12.302 11.923 1.00 41.00 78 ILE A O 1
ATOM 654 N N . LEU A 1 79 ? 6.280 14.371 11.250 1.00 34.81 79 LEU A N 1
ATOM 655 C CA . LEU A 1 79 ? 7.401 13.933 10.390 1.00 34.81 79 LEU A CA 1
ATOM 656 C C . LEU A 1 79 ? 8.763 14.572 10.739 1.00 34.81 79 LEU A C 1
ATOM 658 O O . LEU A 1 79 ? 8.808 15.712 11.204 1.00 34.81 79 LEU A O 1
ATOM 662 N N . PRO A 1 80 ? 9.885 13.847 10.513 1.00 33.00 80 PRO A N 1
ATOM 663 C CA . PRO A 1 80 ? 11.244 14.269 10.876 1.00 33.00 80 PRO A CA 1
ATOM 664 C C . PRO A 1 80 ? 11.813 15.386 9.986 1.00 33.00 80 PRO A C 1
ATOM 666 O O . PRO A 1 80 ? 12.857 15.947 10.313 1.00 33.00 80 PRO A O 1
ATOM 669 N N . PHE A 1 81 ? 11.125 15.758 8.903 1.00 36.91 81 PHE A N 1
ATOM 670 C CA . PHE A 1 81 ? 11.523 16.846 8.008 1.00 36.91 81 PHE A CA 1
ATOM 671 C C . PHE A 1 81 ? 11.098 18.203 8.568 1.00 36.91 81 PHE A C 1
ATOM 673 O O . PHE A 1 81 ? 10.263 18.913 8.014 1.00 36.91 81 PHE A O 1
ATOM 680 N N . ARG A 1 82 ? 11.687 18.580 9.702 1.00 35.06 82 ARG A N 1
ATOM 681 C CA . ARG A 1 82 ? 11.720 19.982 10.096 1.00 35.06 82 ARG A CA 1
ATOM 682 C C . ARG A 1 82 ? 12.777 20.633 9.210 1.00 35.06 82 ARG A C 1
ATOM 684 O O . ARG A 1 82 ? 13.964 20.434 9.449 1.00 35.06 82 ARG A O 1
ATOM 691 N N . PHE A 1 83 ? 12.372 21.412 8.207 1.00 36.44 83 PHE A N 1
ATOM 692 C CA . PHE A 1 83 ? 13.238 22.513 7.795 1.00 36.44 83 PHE A CA 1
ATOM 693 C C . PHE A 1 83 ? 13.446 23.332 9.070 1.00 36.44 83 PHE A C 1
ATOM 695 O O . PHE A 1 83 ? 12.487 23.876 9.623 1.00 36.44 83 PHE A O 1
ATOM 702 N N . GLU A 1 84 ? 14.647 23.292 9.649 1.00 33.94 84 GLU A N 1
ATOM 703 C CA . GLU A 1 84 ? 14.953 24.180 10.761 1.00 33.94 84 GLU A CA 1
ATOM 704 C C . GLU A 1 84 ? 14.689 25.603 10.253 1.00 33.94 84 GLU A C 1
AT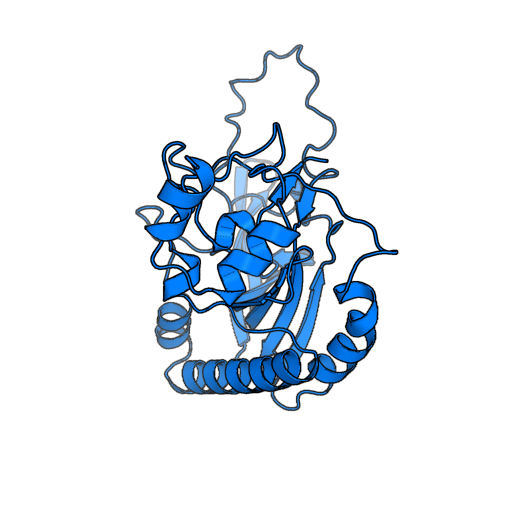OM 706 O O . GLU A 1 84 ? 15.203 25.989 9.204 1.00 33.94 84 GLU A O 1
ATOM 711 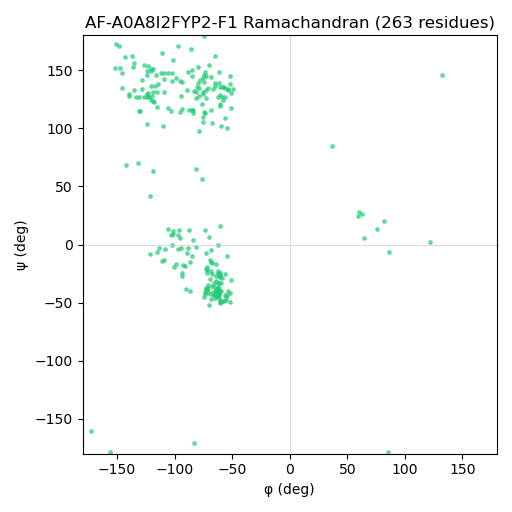N N . GLU A 1 85 ? 13.880 26.384 10.979 1.00 39.62 85 GLU A N 1
ATOM 712 C CA . GLU A 1 85 ? 13.528 27.786 10.670 1.00 39.62 85 GLU A CA 1
ATOM 713 C C . GLU A 1 85 ? 14.753 28.736 10.622 1.00 39.62 85 GLU A C 1
ATOM 715 O O . GLU A 1 85 ? 14.612 29.951 10.723 1.00 39.62 85 GLU A O 1
ATOM 720 N N . GLY A 1 86 ? 15.973 28.205 10.527 1.00 39.50 86 GLY A N 1
ATOM 721 C CA . GLY A 1 86 ? 17.232 28.936 10.542 1.00 39.50 86 GLY A CA 1
ATOM 722 C C . GLY A 1 86 ? 18.048 28.880 9.251 1.00 39.50 86 GLY A C 1
ATOM 723 O O . GLY A 1 86 ? 19.042 29.598 9.192 1.00 39.50 86 GLY A O 1
ATOM 724 N N . ASP A 1 87 ? 17.661 28.082 8.249 1.00 41.22 87 ASP A N 1
ATOM 725 C CA . ASP A 1 87 ? 18.441 27.933 7.003 1.00 41.22 87 ASP A CA 1
ATOM 726 C C . ASP A 1 87 ? 17.874 28.710 5.802 1.00 41.22 87 ASP A C 1
ATOM 728 O O . ASP A 1 87 ? 18.478 28.710 4.731 1.00 41.22 87 ASP A O 1
ATOM 732 N N . LEU A 1 88 ? 16.753 29.418 5.976 1.00 43.34 88 LEU A N 1
ATOM 733 C CA . LEU A 1 88 ? 16.250 30.357 4.976 1.00 43.34 88 LEU A CA 1
ATOM 734 C C . LEU A 1 88 ? 16.750 31.761 5.326 1.00 43.34 88 LEU A C 1
ATOM 736 O O . LEU A 1 88 ? 16.383 32.321 6.362 1.00 43.34 88 LEU A O 1
ATOM 740 N N . ASP A 1 89 ? 17.600 32.333 4.470 1.00 50.75 89 ASP A N 1
ATOM 741 C CA . ASP A 1 89 ? 17.907 33.763 4.521 1.00 50.75 89 ASP A CA 1
ATOM 742 C C . ASP A 1 89 ? 16.573 34.541 4.476 1.00 50.75 89 ASP A C 1
ATOM 744 O O . ASP A 1 89 ? 15.715 34.242 3.649 1.00 50.75 89 ASP A O 1
ATOM 748 N N . GLU A 1 90 ? 16.389 35.552 5.339 1.00 52.81 90 GLU A N 1
ATOM 749 C CA . GLU A 1 90 ? 15.138 36.343 5.481 1.00 52.81 90 GLU A CA 1
ATOM 750 C C . GLU A 1 90 ? 14.625 36.983 4.163 1.00 52.81 90 GLU A C 1
ATOM 752 O O . GLU A 1 90 ? 13.509 37.504 4.118 1.00 52.81 90 GLU A O 1
ATOM 757 N N . ASP A 1 91 ? 15.434 36.949 3.100 1.00 53.84 91 ASP A N 1
ATOM 758 C CA . ASP A 1 91 ? 15.158 37.488 1.769 1.00 53.84 91 ASP A CA 1
ATOM 759 C C . ASP A 1 91 ? 14.899 36.405 0.691 1.00 53.84 91 ASP A C 1
ATOM 761 O O . ASP A 1 91 ? 14.597 36.760 -0.456 1.00 53.84 91 ASP A O 1
ATOM 765 N N . GLU A 1 92 ? 15.008 35.106 1.002 1.00 47.47 92 GLU A N 1
ATOM 766 C CA . GLU A 1 92 ? 14.585 34.046 0.080 1.00 47.47 92 GLU A CA 1
ATOM 767 C C . GLU A 1 92 ? 13.058 33.890 0.131 1.00 47.47 92 GLU A C 1
ATOM 769 O O . GLU A 1 92 ? 12.476 33.770 1.213 1.00 47.47 92 GLU A O 1
ATOM 774 N N . PRO A 1 93 ? 12.363 33.930 -1.022 1.00 43.47 93 PRO A N 1
ATOM 775 C CA . PRO A 1 93 ? 10.933 33.677 -1.037 1.00 43.47 93 PRO A CA 1
ATOM 776 C C . PRO A 1 93 ? 10.700 32.263 -0.506 1.00 43.47 93 PRO A C 1
ATOM 778 O O . PRO A 1 93 ? 11.186 31.303 -1.102 1.00 43.47 93 PRO A O 1
ATOM 781 N N . VAL A 1 94 ? 9.952 32.143 0.596 1.00 48.25 94 VAL A N 1
ATOM 782 C CA . VAL A 1 94 ? 9.366 30.862 1.010 1.00 48.25 94 VAL A CA 1
ATOM 783 C C . VAL A 1 94 ? 8.650 30.323 -0.231 1.00 48.25 94 VAL A C 1
ATOM 785 O O . VAL A 1 94 ? 7.775 31.034 -0.742 1.00 48.25 94 VAL A O 1
ATOM 788 N N . PRO A 1 95 ? 9.055 29.167 -0.789 1.00 43.22 95 PRO A N 1
ATOM 789 C CA . PRO A 1 95 ? 8.380 28.620 -1.955 1.00 43.22 95 PRO A CA 1
ATOM 790 C C . PRO A 1 95 ? 6.886 28.508 -1.640 1.00 43.22 95 PRO A C 1
ATOM 792 O O . PRO A 1 95 ? 6.515 28.092 -0.540 1.00 43.22 95 PRO A O 1
ATOM 795 N N . GLU A 1 96 ? 6.036 28.961 -2.566 1.00 45.41 96 GLU A N 1
ATOM 796 C CA . GLU A 1 96 ? 4.591 28.758 -2.467 1.00 45.41 96 GLU A CA 1
ATOM 797 C C . GLU A 1 96 ? 4.356 27.236 -2.428 1.00 45.41 96 GLU A C 1
ATOM 799 O O . GLU A 1 96 ? 4.539 26.568 -3.433 1.00 45.41 96 GLU A O 1
ATOM 804 N N . ASP A 1 97 ? 4.094 26.712 -1.227 1.00 49.56 97 ASP A N 1
ATOM 805 C CA . ASP A 1 97 ? 3.687 25.342 -0.873 1.00 49.56 97 ASP A CA 1
ATOM 806 C C . ASP A 1 97 ? 4.320 24.198 -1.714 1.00 49.56 97 ASP A C 1
ATOM 808 O O . ASP A 1 97 ? 3.691 23.699 -2.647 1.00 49.56 97 ASP A O 1
ATOM 812 N N . PRO A 1 98 ? 5.537 23.708 -1.380 1.00 48.78 98 PRO A N 1
ATOM 813 C CA . PRO A 1 98 ? 6.226 22.640 -2.128 1.00 48.78 98 PRO A CA 1
ATOM 814 C C . PRO A 1 98 ? 5.487 21.283 -2.162 1.00 48.78 98 PRO A C 1
ATOM 816 O O . PRO A 1 98 ? 5.991 20.328 -2.750 1.00 48.78 98 PRO A O 1
ATOM 819 N N . LEU A 1 99 ? 4.317 21.170 -1.523 1.00 52.56 99 LEU A N 1
ATOM 820 C CA . LEU A 1 99 ? 3.456 19.988 -1.536 1.00 52.56 99 LEU A CA 1
ATOM 821 C C . LEU A 1 99 ? 2.375 19.985 -2.621 1.00 52.56 99 LEU A C 1
ATOM 823 O O . LEU A 1 99 ? 1.819 18.919 -2.885 1.00 52.56 99 LEU A O 1
ATOM 827 N N . GLU A 1 100 ? 2.038 21.128 -3.230 1.00 52.53 100 GLU A N 1
ATOM 828 C CA . GLU A 1 100 ? 0.989 21.171 -4.268 1.00 52.53 100 GLU A CA 1
ATOM 829 C C . GLU A 1 100 ? 1.402 20.422 -5.552 1.00 52.53 100 GLU A C 1
ATOM 831 O O . GLU A 1 100 ? 0.541 20.027 -6.338 1.00 52.53 100 GLU A O 1
ATOM 836 N N . ASP A 1 101 ? 2.698 20.133 -5.688 1.00 64.06 101 ASP A N 1
ATOM 837 C CA . ASP A 1 101 ? 3.321 19.468 -6.832 1.00 64.06 101 ASP A CA 1
ATOM 838 C C . ASP A 1 101 ? 3.661 17.985 -6.564 1.00 64.06 101 ASP A C 1
ATOM 840 O O . ASP A 1 101 ? 4.336 17.335 -7.365 1.00 64.06 101 ASP A O 1
ATOM 844 N N . LEU A 1 102 ? 3.226 17.409 -5.434 1.00 74.38 102 LEU A N 1
ATOM 845 C CA . LEU A 1 102 ? 3.541 16.016 -5.116 1.00 74.38 102 LEU A CA 1
ATOM 846 C C . LEU A 1 102 ? 2.745 15.048 -6.008 1.00 74.38 102 LEU A C 1
ATOM 848 O O . LEU A 1 102 ? 1.517 15.068 -6.049 1.00 74.38 102 LEU A O 1
ATOM 852 N N . CYS A 1 103 ? 3.456 14.148 -6.682 1.00 82.19 103 CYS A N 1
ATOM 853 C CA . CYS A 1 103 ? 2.884 13.097 -7.512 1.00 82.19 103 CYS A CA 1
ATOM 854 C C . CYS A 1 103 ? 3.302 11.708 -7.020 1.00 82.19 103 CYS A C 1
ATOM 856 O O . CYS A 1 103 ? 4.387 11.501 -6.466 1.00 82.19 103 CYS A O 1
ATOM 858 N N . TYR A 1 104 ? 2.434 10.728 -7.262 1.00 88.25 104 TYR A N 1
ATOM 859 C CA . TYR A 1 104 ? 2.633 9.342 -6.849 1.00 88.25 104 TYR A CA 1
ATOM 860 C C . TYR A 1 104 ? 2.678 8.434 -8.071 1.00 88.25 104 TYR A C 1
ATOM 862 O O . TYR A 1 104 ? 1.783 8.448 -8.907 1.00 88.25 104 TYR A O 1
ATOM 870 N N . SER A 1 105 ? 3.685 7.568 -8.147 1.00 91.69 105 SER A N 1
ATOM 871 C CA . SER A 1 105 ? 3.788 6.510 -9.173 1.00 91.69 105 SER A CA 1
ATOM 872 C C . SER A 1 105 ? 2.829 5.335 -8.968 1.00 91.69 105 SER A C 1
ATOM 874 O O . SER A 1 105 ? 2.969 4.286 -9.601 1.00 91.69 105 SER A O 1
ATOM 876 N N . TYR A 1 106 ? 1.848 5.488 -8.082 1.00 93.69 106 TYR A N 1
ATOM 877 C CA . TYR A 1 106 ? 0.862 4.473 -7.764 1.00 93.69 106 TYR A CA 1
ATOM 878 C C . TYR A 1 106 ? -0.482 5.100 -7.398 1.00 93.69 106 TYR A C 1
ATOM 880 O O . TYR A 1 106 ? -0.550 6.198 -6.852 1.00 93.69 106 TYR A O 1
ATOM 888 N N . HIS A 1 107 ? -1.552 4.353 -7.654 1.00 94.56 107 HIS A N 1
ATOM 889 C CA . HIS A 1 107 ? -2.883 4.635 -7.124 1.00 94.56 107 HIS A CA 1
ATOM 890 C C . HIS A 1 107 ? -3.041 3.932 -5.782 1.00 94.56 107 HIS A C 1
ATOM 892 O O . HIS A 1 107 ? -2.712 2.749 -5.660 1.00 94.56 107 HIS A O 1
ATOM 898 N N . LEU A 1 108 ? -3.549 4.637 -4.779 1.00 95.50 108 LEU A N 1
ATOM 899 C CA . LEU A 1 108 ? -3.710 4.119 -3.429 1.00 95.50 108 LEU A CA 1
ATOM 900 C C . LEU A 1 108 ? -5.186 3.891 -3.108 1.00 95.50 108 LEU A C 1
ATOM 902 O O . LEU A 1 108 ? -6.013 4.789 -3.246 1.00 95.50 108 LEU A O 1
ATOM 906 N N . PHE A 1 109 ? -5.496 2.710 -2.588 1.00 96.69 109 PHE A N 1
ATOM 907 C CA . PHE A 1 109 ? -6.749 2.430 -1.893 1.00 96.69 109 PHE A CA 1
ATOM 908 C C . PHE A 1 109 ? -6.450 2.086 -0.439 1.00 96.69 109 PHE A C 1
ATOM 910 O O . PHE A 1 109 ? -5.465 1.411 -0.149 1.00 96.69 109 PHE A O 1
ATOM 917 N N . PHE A 1 110 ? -7.332 2.464 0.477 1.00 96.94 110 PHE A N 1
ATOM 918 C CA . PHE A 1 110 ? -7.303 1.960 1.841 1.00 96.94 110 PHE A CA 1
ATOM 919 C C . PHE A 1 110 ? -8.628 1.326 2.219 1.00 96.94 110 PHE A C 1
ATOM 921 O O . PHE A 1 110 ? -9.699 1.932 2.107 1.00 96.94 110 PHE A O 1
ATOM 928 N N . LEU A 1 111 ? -8.525 0.091 2.697 1.00 98.12 111 LEU A N 1
ATOM 929 C CA . LEU A 1 111 ? -9.653 -0.702 3.134 1.00 98.12 111 LEU A CA 1
ATOM 930 C C . LEU A 1 111 ? -9.610 -0.868 4.651 1.00 98.12 111 LEU A C 1
ATOM 932 O O . LEU A 1 111 ? -8.847 -1.694 5.155 1.00 98.12 111 LEU A O 1
ATOM 936 N N . GLY A 1 112 ? -10.426 -0.098 5.371 1.00 97.25 112 GLY A N 1
ATOM 937 C CA . GLY A 1 112 ? -10.561 -0.193 6.823 1.00 97.25 112 GLY A CA 1
ATOM 938 C C . GLY A 1 112 ? -11.478 -1.344 7.227 1.00 97.25 112 GLY A C 1
ATOM 939 O O . GLY A 1 112 ? -12.543 -1.561 6.640 1.00 97.25 112 GLY A O 1
ATOM 940 N N . LEU A 1 113 ? -11.068 -2.118 8.230 1.00 97.69 113 LEU A N 1
ATOM 941 C CA . LEU A 1 113 ? -11.850 -3.248 8.727 1.00 97.69 113 LEU A CA 1
ATOM 942 C C . LEU A 1 113 ? -13.173 -2.785 9.356 1.00 97.69 113 LEU A C 1
ATOM 944 O O . LEU A 1 113 ? -13.238 -1.821 10.117 1.00 97.69 113 LEU A O 1
ATOM 948 N N . LYS A 1 114 ? -14.254 -3.523 9.080 1.00 95.81 114 LYS A N 1
ATOM 949 C CA . LYS A 1 114 ? -15.582 -3.255 9.649 1.00 95.81 114 LYS A CA 1
ATOM 950 C C . LYS A 1 114 ? -15.712 -3.819 11.060 1.00 95.81 114 LYS A C 1
ATOM 952 O O . LYS A 1 114 ? -15.595 -5.025 11.269 1.00 95.81 114 LYS A O 1
ATOM 957 N N . GLY A 1 115 ? -16.099 -2.964 11.999 1.00 93.50 115 GLY A N 1
ATOM 958 C CA . GLY A 1 115 ? -16.473 -3.351 13.359 1.00 93.50 115 GLY A CA 1
ATOM 959 C C . GLY A 1 115 ? -15.791 -2.485 14.409 1.00 93.50 115 GLY A C 1
ATOM 960 O O . GLY A 1 115 ? -14.654 -2.063 14.231 1.00 93.50 115 GLY A O 1
ATOM 961 N N . GLU A 1 116 ? -16.486 -2.231 15.517 1.00 92.62 116 GLU A N 1
ATOM 962 C CA . GLU A 1 116 ? -15.960 -1.398 16.610 1.00 92.62 116 GLU A CA 1
ATOM 963 C C . GLU A 1 116 ? -14.704 -1.999 17.258 1.00 92.62 116 GLU A C 1
ATOM 965 O O . GLU A 1 116 ? -13.879 -1.270 17.788 1.00 92.62 116 GLU A O 1
ATOM 970 N N . GLN A 1 117 ? -14.513 -3.318 17.173 1.00 92.81 117 GLN A N 1
ATOM 971 C CA . GLN A 1 117 ? -13.310 -3.990 17.669 1.00 92.81 117 GLN A CA 1
ATOM 972 C C . GLN A 1 117 ? -12.035 -3.677 16.864 1.00 92.81 117 GLN A C 1
ATOM 974 O O . GLN A 1 117 ? -10.946 -4.007 17.320 1.00 92.81 117 GLN A O 1
ATOM 979 N N . PHE A 1 118 ? -12.163 -3.072 15.679 1.00 95.12 118 PHE A N 1
ATOM 980 C CA . PHE A 1 118 ? -11.037 -2.654 14.830 1.00 95.12 118 PHE A CA 1
ATOM 981 C C . PHE A 1 118 ? -10.826 -1.135 14.848 1.00 95.12 118 PHE A C 1
ATOM 983 O O . PHE A 1 118 ? -10.112 -0.583 14.008 1.00 95.12 118 PHE A O 1
ATOM 990 N N . ARG A 1 119 ? -11.469 -0.463 15.808 1.00 94.94 119 ARG A N 1
ATOM 991 C CA . ARG A 1 119 ? -11.322 0.961 16.078 1.00 94.94 119 ARG A CA 1
ATOM 992 C C . ARG A 1 119 ? -10.578 1.171 17.387 1.00 94.94 119 ARG A C 1
ATOM 994 O O . ARG A 1 119 ? -10.721 0.382 18.319 1.00 94.94 119 ARG A O 1
ATOM 1001 N N . TYR A 1 120 ? -9.805 2.245 17.452 1.00 92.19 120 TYR A N 1
ATOM 1002 C CA . TYR A 1 120 ? -9.083 2.655 18.652 1.00 92.19 120 TYR A CA 1
ATOM 1003 C C . TYR A 1 120 ? -9.207 4.156 18.879 1.00 92.19 120 TYR A C 1
ATOM 1005 O O . TYR A 1 120 ? -9.400 4.931 17.942 1.00 92.19 120 TYR A O 1
ATOM 1013 N N . GLU A 1 121 ? -9.106 4.553 20.142 1.00 92.06 121 GLU A N 1
ATOM 1014 C CA . GLU A 1 121 ? -8.933 5.950 20.522 1.00 92.06 121 GLU A CA 1
ATOM 1015 C C . GLU A 1 121 ? -7.463 6.326 20.314 1.00 92.06 121 GLU A C 1
ATOM 1017 O O . GLU A 1 121 ? -6.561 5.569 20.680 1.00 92.06 121 GLU A O 1
ATOM 1022 N N . SER A 1 122 ? -7.239 7.484 19.705 1.00 86.25 122 SER A N 1
ATOM 1023 C CA . SER A 1 122 ? -5.922 8.061 19.455 1.00 86.25 122 SER A CA 1
ATOM 1024 C C . SER A 1 122 ? -5.854 9.451 20.080 1.00 86.25 122 SER A C 1
ATOM 1026 O O . SER A 1 122 ? -6.873 10.121 20.253 1.00 86.25 122 SER A O 1
ATOM 1028 N N . GLU A 1 123 ? -4.654 9.893 20.431 1.00 82.50 123 GLU A N 1
ATOM 1029 C CA . GLU A 1 123 ? -4.397 11.247 20.909 1.00 82.50 123 GLU A CA 1
ATOM 1030 C C . GLU A 1 123 ? -3.250 11.837 20.095 1.00 82.50 123 GLU A C 1
ATOM 1032 O O . GLU A 1 123 ? -2.209 11.199 19.945 1.00 82.50 123 GLU A O 1
ATOM 1037 N N . ASN A 1 124 ? -3.418 13.072 19.631 1.00 73.69 124 ASN A N 1
ATOM 1038 C CA . ASN A 1 124 ? -2.352 13.846 19.001 1.00 73.69 124 ASN A CA 1
ATOM 1039 C C . ASN A 1 124 ? -2.067 15.121 19.808 1.00 73.69 124 ASN A C 1
ATOM 1041 O O . ASN A 1 124 ? -2.952 15.644 20.490 1.00 73.69 124 ASN A O 1
ATOM 1045 N N . GLU A 1 125 ? -0.832 15.616 19.763 1.00 73.88 125 GLU A N 1
ATOM 1046 C CA . GLU A 1 125 ? -0.438 16.880 20.388 1.00 73.88 125 GLU A CA 1
ATOM 1047 C C . GLU A 1 125 ? -0.305 17.959 19.315 1.00 73.88 125 GLU A C 1
ATOM 1049 O O . GLU A 1 125 ? 0.585 17.897 18.477 1.00 73.88 125 GLU A O 1
ATOM 1054 N N . ILE A 1 126 ? -1.161 18.979 19.378 1.00 67.19 126 ILE A N 1
ATOM 1055 C CA . ILE A 1 126 ? -1.094 20.140 18.486 1.00 67.19 126 ILE A CA 1
ATOM 1056 C C . ILE A 1 126 ? -0.466 21.311 19.243 1.00 67.19 126 ILE A C 1
ATOM 1058 O O . ILE A 1 126 ? -0.740 21.512 20.434 1.00 67.19 126 ILE A O 1
ATOM 1062 N N . LEU A 1 127 ? 0.373 22.086 18.558 1.00 64.69 127 LEU A N 1
ATOM 1063 C CA . LEU A 1 127 ? 0.892 23.357 19.055 1.00 64.69 127 LEU A CA 1
ATOM 1064 C C . LEU A 1 127 ? -0.135 24.462 18.763 1.00 64.69 127 LEU A C 1
ATOM 1066 O O . LEU A 1 127 ? -0.441 24.753 17.612 1.00 64.69 127 LEU A O 1
ATOM 1070 N N . GLU A 1 128 ? -0.702 25.065 19.807 1.00 68.19 128 GLU A N 1
ATOM 1071 C CA . GLU A 1 128 ? -1.532 26.268 19.667 1.00 68.19 128 GLU A CA 1
ATOM 1072 C C . GLU A 1 128 ? -0.663 27.544 19.675 1.00 68.19 128 GLU A C 1
ATOM 1074 O O . GLU A 1 128 ? 0.524 27.517 20.027 1.00 68.19 128 GLU A O 1
ATOM 1079 N N . GLU A 1 129 ? -1.270 28.682 19.308 1.00 55.16 129 GLU A N 1
ATOM 1080 C CA . GLU A 1 129 ? -0.670 30.007 19.509 1.00 55.16 129 GLU A CA 1
ATOM 1081 C C . GLU A 1 129 ? -0.174 30.126 20.969 1.00 55.16 129 GLU A C 1
ATOM 1083 O O . GLU A 1 129 ? -0.884 29.750 21.901 1.00 55.16 129 GLU A O 1
ATOM 1088 N N . ASP A 1 130 ? 1.053 30.624 21.157 1.00 66.00 130 ASP A N 1
ATOM 1089 C CA . ASP A 1 130 ? 1.796 30.694 22.433 1.00 66.00 130 ASP A CA 1
ATOM 1090 C C . ASP A 1 130 ? 2.538 29.412 22.896 1.00 66.00 130 ASP A C 1
ATOM 1092 O O . ASP A 1 130 ? 2.890 29.308 24.075 1.00 66.00 130 ASP A O 1
ATOM 1096 N N . ASP A 1 131 ? 2.841 28.463 21.996 1.00 65.94 131 ASP A N 1
ATOM 1097 C CA . ASP A 1 131 ? 3.652 27.250 22.285 1.00 65.94 131 ASP A CA 1
ATOM 1098 C C . ASP A 1 131 ? 2.996 26.327 23.338 1.00 65.94 131 ASP A C 1
ATOM 1100 O O . ASP A 1 131 ? 3.639 25.570 24.076 1.00 65.94 131 ASP A O 1
ATOM 1104 N N . VAL A 1 132 ? 1.664 26.400 23.434 1.00 70.25 132 VAL A N 1
ATOM 1105 C CA . VAL A 1 132 ? 0.865 25.553 24.320 1.00 70.25 132 VAL A CA 1
ATOM 1106 C C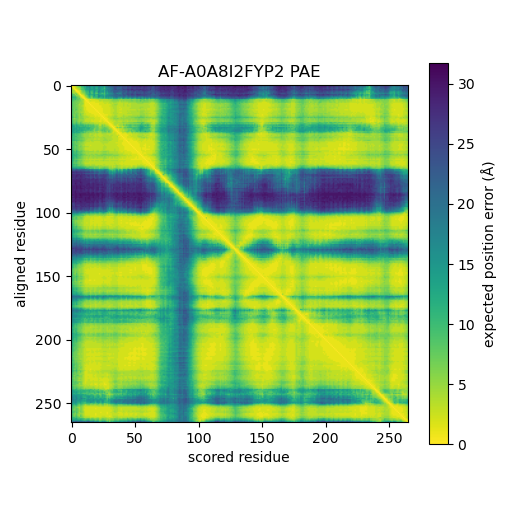 . VAL A 1 132 ? 0.520 24.265 23.585 1.00 70.25 132 VAL A C 1
ATOM 1108 O O . VAL A 1 132 ? -0.228 24.267 22.612 1.00 70.25 132 VAL A O 1
ATOM 1111 N N . ARG A 1 133 ? 1.034 23.138 24.088 1.00 73.50 133 ARG A N 1
ATOM 1112 C CA . ARG A 1 133 ? 0.671 21.809 23.586 1.00 73.50 133 ARG A CA 1
ATOM 1113 C C . ARG A 1 133 ? -0.702 21.410 24.089 1.00 73.50 133 ARG A C 1
ATOM 1115 O O . ARG A 1 133 ? -0.919 21.298 25.301 1.00 73.50 133 ARG A O 1
ATOM 1122 N N . LYS A 1 134 ? -1.610 21.144 23.161 1.00 75.31 134 LYS A N 1
ATOM 1123 C CA . LYS A 1 134 ? -2.946 20.651 23.460 1.00 75.31 134 LYS A CA 1
ATOM 1124 C C . LYS A 1 134 ? -3.122 19.254 22.903 1.00 75.31 134 LYS A C 1
ATOM 1126 O O . LYS A 1 134 ? -2.856 18.998 21.735 1.00 75.31 134 LYS A O 1
ATOM 1131 N N . LYS A 1 135 ? -3.626 18.372 23.759 1.00 80.00 135 LYS A N 1
ATOM 1132 C CA . LYS A 1 135 ? -4.058 17.039 23.360 1.00 80.00 135 LYS A CA 1
ATOM 1133 C C . LYS A 1 135 ? -5.386 17.127 22.629 1.00 80.00 135 LYS A C 1
ATOM 1135 O O . LYS A 1 135 ? -6.316 17.774 23.118 1.00 80.00 135 LYS A O 1
ATOM 1140 N N . VAL A 1 136 ? -5.456 16.471 21.485 1.00 81.88 136 VAL A N 1
ATOM 1141 C CA . VAL A 1 136 ? -6.659 16.346 20.674 1.00 81.88 136 VAL A CA 1
ATOM 1142 C C . VAL A 1 136 ? -6.981 14.874 20.541 1.00 81.88 136 VAL A C 1
ATOM 1144 O O . VAL A 1 136 ? -6.140 14.081 20.122 1.00 81.88 136 VAL A O 1
ATOM 1147 N N . GLU A 1 137 ? -8.199 14.523 20.934 1.00 88.12 137 GLU A N 1
ATOM 1148 C CA . GLU A 1 137 ? -8.708 13.165 20.817 1.00 88.12 137 GLU A CA 1
ATOM 1149 C C . GLU A 1 137 ? -9.032 12.855 19.350 1.00 88.12 137 GLU A C 1
ATOM 1151 O O . GLU A 1 137 ? -9.404 13.728 18.556 1.00 88.12 137 GLU A O 1
ATOM 1156 N N . GLY A 1 138 ? -8.866 11.595 18.980 1.00 89.38 138 GLY A N 1
ATOM 1157 C CA . GLY A 1 138 ? -9.163 11.089 17.655 1.00 89.38 138 GLY A CA 1
ATOM 1158 C C . GLY A 1 138 ? -9.552 9.624 17.683 1.00 89.38 138 GLY A C 1
ATOM 1159 O O . GLY A 1 138 ? -9.476 8.941 18.705 1.00 89.38 138 GLY A O 1
ATOM 1160 N N . THR A 1 139 ? -9.988 9.140 16.531 1.00 91.50 139 THR A N 1
ATOM 1161 C CA . THR A 1 139 ? -10.360 7.744 16.336 1.00 91.50 139 THR A CA 1
ATOM 1162 C C . THR A 1 139 ? -9.615 7.180 15.146 1.00 91.50 139 THR A C 1
ATOM 1164 O O . THR A 1 139 ? -9.689 7.745 14.054 1.00 91.50 139 THR A O 1
ATOM 1167 N N . GLY A 1 140 ? -8.937 6.057 15.357 1.00 92.56 140 GLY A N 1
ATOM 1168 C CA . GLY A 1 140 ? -8.263 5.296 14.319 1.00 92.56 140 GLY A CA 1
ATOM 1169 C C . GLY A 1 140 ? -9.049 4.060 13.903 1.00 92.56 140 GLY A C 1
ATOM 1170 O O . GLY A 1 140 ? -9.735 3.440 14.717 1.00 92.56 140 GLY A O 1
ATOM 1171 N N . THR A 1 141 ? -8.943 3.691 12.629 1.00 95.25 141 THR A N 1
ATOM 1172 C CA . THR A 1 141 ? -9.422 2.410 12.089 1.00 95.25 141 THR A CA 1
ATOM 1173 C C . THR A 1 141 ? -8.259 1.690 11.422 1.00 95.25 141 THR A C 1
ATOM 1175 O O . THR A 1 141 ? -7.555 2.284 10.606 1.00 95.25 141 THR A O 1
ATOM 1178 N N . ILE A 1 142 ? -8.056 0.414 11.759 1.00 95.75 142 ILE A N 1
ATOM 1179 C CA . ILE A 1 142 ? -7.013 -0.414 11.137 1.00 95.75 142 ILE A CA 1
ATOM 1180 C C . ILE A 1 142 ? -7.504 -1.050 9.833 1.00 95.75 142 ILE A C 1
ATOM 1182 O O . ILE A 1 142 ? -8.688 -1.357 9.676 1.00 95.75 142 ILE A O 1
ATOM 1186 N N . GLY A 1 143 ? -6.590 -1.285 8.897 1.00 96.94 143 GLY A N 1
ATOM 1187 C CA . GLY A 1 143 ? -6.932 -1.792 7.575 1.00 96.94 143 GLY A CA 1
ATOM 1188 C C . GLY A 1 143 ? -5.725 -2.157 6.721 1.00 96.94 143 GLY A C 1
ATOM 1189 O O . GLY A 1 143 ? -4.618 -2.366 7.219 1.00 96.94 143 GLY A O 1
ATOM 1190 N N . CYS A 1 14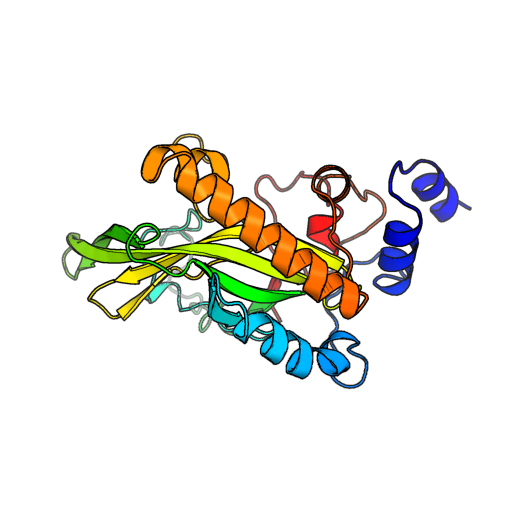4 ? -5.955 -2.235 5.413 1.00 97.44 144 CYS A N 1
ATOM 1191 C CA . CYS A 1 144 ? -4.913 -2.476 4.420 1.00 97.44 144 CYS A CA 1
ATOM 1192 C C . CYS A 1 144 ? -4.812 -1.299 3.446 1.00 97.44 144 CYS A C 1
ATOM 1194 O O . CYS A 1 144 ? -5.791 -0.974 2.772 1.00 97.44 144 CYS A O 1
ATOM 1196 N N . ALA A 1 145 ? -3.621 -0.714 3.344 1.00 96.75 145 ALA A N 1
ATOM 1197 C CA . ALA A 1 145 ? -3.228 0.182 2.266 1.00 96.75 145 ALA A CA 1
ATOM 1198 C C . ALA A 1 145 ? -2.798 -0.651 1.052 1.00 96.75 145 ALA A C 1
ATOM 1200 O O . ALA A 1 145 ? -2.018 -1.595 1.183 1.00 96.75 145 ALA A O 1
ATOM 1201 N N . VAL A 1 146 ? -3.326 -0.322 -0.122 1.00 97.56 146 VAL A N 1
ATOM 1202 C CA . VAL A 1 146 ? -3.107 -1.028 -1.386 1.00 97.56 146 VAL A CA 1
ATOM 1203 C C . VAL A 1 146 ? -2.580 -0.025 -2.398 1.00 97.56 146 VAL A C 1
ATOM 1205 O O . VAL A 1 146 ? -3.349 0.782 -2.914 1.00 97.56 146 VAL A O 1
ATOM 1208 N N . GLY A 1 147 ? -1.279 -0.066 -2.670 1.00 96.94 147 GLY A N 1
ATOM 1209 C CA . GLY A 1 147 ? -0.668 0.732 -3.732 1.00 96.94 147 GLY A CA 1
ATOM 1210 C C . GLY A 1 147 ? -0.588 -0.087 -5.007 1.00 96.94 147 GLY A C 1
ATOM 1211 O O . GLY A 1 147 ? -0.066 -1.198 -4.975 1.00 96.94 147 GLY A O 1
ATOM 1212 N N . ILE A 1 148 ? -1.087 0.445 -6.118 1.00 97.25 148 ILE A N 1
ATOM 1213 C CA . ILE A 1 148 ? -1.051 -0.190 -7.440 1.00 97.25 148 ILE A CA 1
ATOM 1214 C C . ILE A 1 148 ? -0.187 0.665 -8.357 1.00 97.25 148 ILE A C 1
ATOM 1216 O O . ILE A 1 148 ? -0.513 1.828 -8.578 1.00 97.25 148 ILE A O 1
ATOM 1220 N N . SER A 1 149 ? 0.908 0.105 -8.871 1.00 95.69 149 SER A N 1
ATOM 1221 C CA . SER A 1 149 ? 1.878 0.862 -9.667 1.00 95.69 149 SER A CA 1
ATOM 1222 C C . SER A 1 149 ? 1.253 1.353 -10.969 1.00 95.69 149 SER A C 1
ATOM 1224 O O . SER A 1 149 ? 0.580 0.598 -11.661 1.00 95.69 149 SER A O 1
ATOM 1226 N N . LEU A 1 150 ? 1.505 2.598 -11.357 1.00 93.94 150 LEU A N 1
ATOM 1227 C CA . LEU A 1 150 ? 1.039 3.132 -12.641 1.00 93.94 150 LEU A CA 1
ATOM 1228 C C . LEU A 1 150 ? 1.825 2.559 -13.826 1.00 93.94 150 LEU A C 1
ATOM 1230 O O . LEU A 1 150 ? 1.335 2.556 -14.951 1.00 93.94 150 LEU A O 1
ATOM 1234 N N . PHE A 1 151 ? 3.031 2.046 -13.575 1.00 91.88 151 PHE A N 1
ATOM 1235 C CA . PHE A 1 151 ? 3.961 1.614 -14.617 1.00 91.88 151 PHE A CA 1
ATOM 1236 C C . PHE A 1 151 ? 3.862 0.129 -14.962 1.00 91.88 151 PHE A C 1
ATOM 1238 O O . PHE A 1 151 ? 4.247 -0.287 -16.054 1.00 91.88 151 PHE A O 1
ATOM 1245 N N . ALA A 1 152 ? 3.378 -0.689 -14.030 1.00 93.81 152 ALA A N 1
ATOM 1246 C CA . ALA A 1 152 ? 3.289 -2.130 -14.206 1.00 93.81 152 ALA A CA 1
ATOM 1247 C C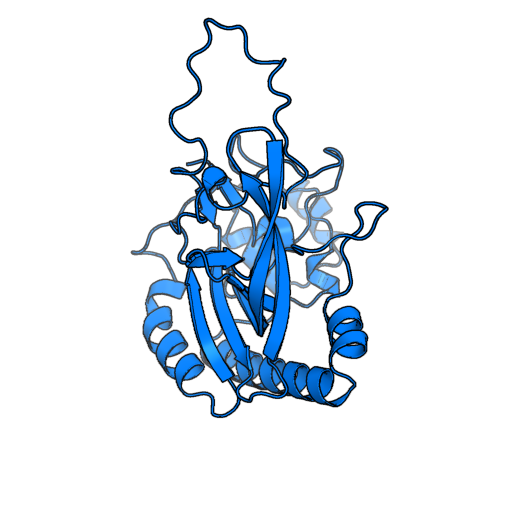 . ALA A 1 152 ? 2.133 -2.714 -13.386 1.00 93.81 152 ALA A C 1
ATOM 1249 O O . ALA A 1 152 ? 1.833 -2.166 -12.327 1.00 93.81 152 ALA A O 1
ATOM 1250 N N . PRO A 1 153 ? 1.529 -3.846 -13.805 1.00 95.56 153 PRO A N 1
ATOM 1251 C CA . PRO A 1 153 ? 0.386 -4.473 -13.135 1.00 95.56 153 PRO A CA 1
ATOM 1252 C C . PRO A 1 153 ? 0.804 -5.214 -11.857 1.00 95.56 153 PRO A C 1
ATOM 1254 O O . PRO A 1 153 ? 0.570 -6.412 -11.695 1.00 95.56 153 PRO A O 1
ATOM 1257 N N . PHE A 1 154 ? 1.441 -4.488 -10.943 1.00 97.06 154 PHE A N 1
ATOM 1258 C CA . PHE A 1 154 ? 1.851 -4.956 -9.633 1.00 97.06 154 PHE A CA 1
ATOM 1259 C C . PHE A 1 154 ? 1.280 -4.061 -8.540 1.00 97.06 154 PHE A C 1
ATOM 1261 O O . PHE A 1 154 ? 1.168 -2.844 -8.696 1.00 97.06 154 PHE A O 1
ATOM 1268 N N . ALA A 1 155 ? 0.961 -4.678 -7.410 1.00 97.81 155 ALA A N 1
ATOM 1269 C CA . ALA A 1 155 ? 0.504 -3.994 -6.215 1.00 97.81 155 ALA A CA 1
ATOM 1270 C C . ALA A 1 155 ? 1.341 -4.375 -4.993 1.00 97.81 155 ALA A C 1
ATOM 1272 O O . ALA A 1 155 ? 1.866 -5.486 -4.910 1.00 97.81 155 ALA A O 1
ATOM 1273 N N . VAL A 1 156 ? 1.389 -3.478 -4.014 1.00 97.06 156 VAL A N 1
ATOM 1274 C CA . VAL A 1 156 ? 1.819 -3.762 -2.641 1.00 97.06 156 VAL A CA 1
ATOM 1275 C C . VAL A 1 156 ? 0.622 -3.641 -1.707 1.00 97.06 156 VAL A C 1
ATOM 1277 O O . VAL A 1 156 ? -0.287 -2.846 -1.949 1.00 97.06 156 VAL A O 1
ATOM 1280 N N . ILE A 1 157 ? 0.604 -4.444 -0.642 1.00 96.38 157 ILE A N 1
ATOM 1281 C CA . ILE A 1 157 ? -0.446 -4.389 0.380 1.00 96.38 157 ILE A CA 1
ATOM 1282 C C . ILE A 1 157 ? 0.211 -4.329 1.750 1.00 96.38 157 ILE A C 1
ATOM 1284 O O . ILE A 1 157 ? 0.826 -5.308 2.175 1.00 96.38 157 ILE A O 1
ATOM 1288 N N . MET A 1 158 ? 0.011 -3.215 2.447 1.00 94.31 158 MET A N 1
ATOM 1289 C CA . MET A 1 158 ? 0.593 -2.954 3.758 1.00 94.31 158 MET A CA 1
ATOM 1290 C C . MET A 1 158 ? -0.511 -2.809 4.810 1.00 94.31 158 MET A C 1
ATOM 1292 O O . MET A 1 158 ? -1.525 -2.157 4.546 1.00 94.31 158 MET A O 1
ATOM 1296 N N . PRO A 1 159 ? -0.365 -3.402 6.007 1.00 94.19 159 PRO A N 1
ATOM 1297 C CA . PRO A 1 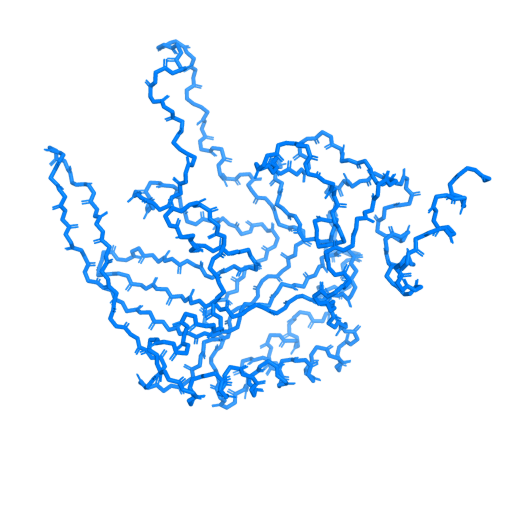159 ? -1.199 -3.035 7.143 1.00 94.19 159 PRO A CA 1
ATOM 1298 C C . PRO A 1 159 ? -0.990 -1.556 7.473 1.00 94.19 159 PRO A C 1
ATOM 1300 O O . PRO A 1 159 ? 0.145 -1.089 7.527 1.00 94.19 159 PRO A O 1
ATOM 1303 N N . GLY A 1 160 ? -2.077 -0.838 7.721 1.00 92.56 160 GLY A N 1
ATOM 1304 C CA . GLY A 1 160 ? -2.026 0.577 8.069 1.00 92.56 160 GLY A CA 1
ATOM 1305 C C . GLY A 1 160 ? -3.255 1.005 8.852 1.00 92.56 160 GLY A C 1
ATOM 1306 O O . GLY A 1 160 ? -4.142 0.196 9.143 1.00 92.56 160 GLY A O 1
ATOM 1307 N N . SER A 1 161 ? -3.308 2.284 9.186 1.00 92.12 161 SER A N 1
ATOM 1308 C CA . SER A 1 161 ? -4.450 2.899 9.848 1.00 92.12 161 SER A CA 1
ATOM 1309 C C . SER A 1 161 ? -4.796 4.232 9.204 1.00 92.12 161 SER A C 1
ATOM 1311 O O . SER A 1 161 ? -3.965 4.879 8.571 1.00 92.12 161 SER A O 1
ATOM 1313 N N . MET A 1 162 ? -6.053 4.620 9.373 1.00 91.00 162 MET A N 1
ATOM 1314 C CA . MET A 1 162 ? -6.535 5.963 9.091 1.00 91.00 162 MET A CA 1
ATOM 1315 C C . MET A 1 162 ? -7.083 6.533 10.393 1.00 91.00 162 MET A C 1
ATOM 1317 O O . MET A 1 162 ? -7.901 5.881 11.049 1.00 91.00 162 MET A O 1
ATOM 1321 N N . GLU A 1 163 ? -6.627 7.724 10.771 1.00 89.94 163 GLU A N 1
ATOM 1322 C CA . GLU A 1 163 ? -7.016 8.376 12.024 1.00 89.94 163 GLU A CA 1
ATOM 1323 C C . GLU A 1 163 ? -7.664 9.720 11.746 1.00 89.94 163 GLU A C 1
ATOM 1325 O O . GLU A 1 163 ? -7.152 10.489 10.944 1.00 89.94 163 GLU A O 1
ATOM 1330 N N . THR A 1 164 ? -8.762 10.025 12.431 1.00 87.12 164 THR A N 1
ATOM 1331 C CA . THR A 1 164 ? -9.430 11.328 12.349 1.00 87.12 164 THR A CA 1
ATOM 1332 C C . THR A 1 164 ? -9.540 11.935 13.738 1.00 87.12 164 THR A C 1
ATOM 1334 O O . THR A 1 164 ? -10.034 11.286 14.660 1.00 87.12 164 THR A O 1
ATOM 1337 N N . TYR A 1 165 ? -9.118 13.188 13.880 1.00 85.56 165 TYR A N 1
ATOM 1338 C CA . TYR A 1 165 ? -9.131 13.937 15.135 1.00 85.56 165 TYR A CA 1
ATOM 1339 C C . TYR A 1 165 ? -10.302 14.919 15.202 1.00 85.56 165 TYR A C 1
ATOM 1341 O O . TYR A 1 165 ? -10.834 15.348 14.177 1.00 85.56 165 TYR A O 1
ATOM 1349 N N . GLU A 1 166 ? -10.690 15.332 16.412 1.00 82.25 166 GLU A N 1
ATOM 1350 C CA . GLU A 1 166 ? -11.828 16.242 16.638 1.00 82.25 166 GLU A CA 1
ATOM 1351 C C . GLU A 1 166 ? -11.730 17.579 15.881 1.00 82.25 166 GLU A C 1
ATOM 1353 O O . GLU A 1 166 ? -12.749 18.204 15.583 1.00 82.25 166 GLU A O 1
ATOM 1358 N N . GLN A 1 167 ? -10.514 18.021 15.548 1.00 73.94 167 GLN A N 1
ATOM 1359 C CA . GLN A 1 167 ? -10.271 19.253 14.790 1.00 73.94 167 GLN A CA 1
ATOM 1360 C C . GLN A 1 167 ? -1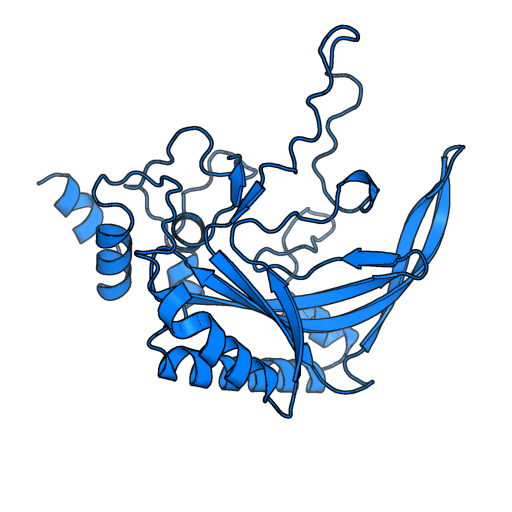0.386 19.073 13.266 1.00 73.94 167 GLN A C 1
ATOM 1362 O O . GLN A 1 167 ? -10.154 20.017 12.518 1.00 73.94 167 GLN A O 1
ATOM 1367 N N . GLY A 1 168 ? -10.767 17.882 12.796 1.00 71.69 168 GLY A N 1
ATOM 1368 C CA . GLY A 1 168 ? -10.921 17.559 11.375 1.00 71.69 168 GLY A CA 1
ATOM 1369 C C . GLY A 1 168 ? -9.632 17.105 10.690 1.00 71.69 168 GLY A C 1
ATOM 1370 O O . GLY A 1 168 ? -9.690 16.648 9.550 1.00 71.69 168 GLY A O 1
ATOM 1371 N N . GLN A 1 169 ? -8.491 17.171 11.383 1.00 77.31 169 GLN A N 1
ATOM 1372 C CA . GLN A 1 169 ? -7.229 16.607 10.908 1.00 77.31 169 GLN A CA 1
ATOM 1373 C C . GLN A 1 169 ? -7.363 15.096 10.733 1.00 77.31 169 GLN A C 1
ATOM 1375 O O . GLN A 1 169 ? -7.974 14.415 11.561 1.00 77.31 169 GLN A O 1
ATOM 1380 N N . THR A 1 170 ? -6.792 14.581 9.649 1.00 81.62 170 THR A N 1
ATOM 1381 C CA . THR A 1 170 ? -6.802 13.154 9.337 1.00 81.62 170 THR A CA 1
ATOM 1382 C C . THR A 1 170 ? -5.392 12.706 8.991 1.00 81.62 170 THR A C 1
ATOM 1384 O O . THR A 1 170 ? -4.765 13.295 8.115 1.00 81.62 170 THR A O 1
ATOM 1387 N N . ILE A 1 171 ? -4.910 11.663 9.664 1.00 82.50 171 ILE A N 1
ATOM 1388 C CA . ILE A 1 171 ? -3.710 10.940 9.241 1.00 82.50 171 ILE A CA 1
ATOM 1389 C C . ILE A 1 171 ? -4.163 9.918 8.213 1.00 82.50 171 ILE A C 1
ATOM 1391 O O . ILE A 1 171 ? -4.955 9.018 8.518 1.00 82.50 171 ILE A O 1
ATOM 1395 N N . TYR A 1 172 ? -3.682 10.095 6.988 1.00 86.06 172 TYR A N 1
ATOM 1396 C CA . TYR A 1 172 ? -4.017 9.212 5.887 1.00 86.06 172 TYR A CA 1
ATOM 1397 C C . TYR A 1 172 ? -3.092 7.991 5.863 1.00 86.06 172 TYR A C 1
ATOM 1399 O O . TYR A 1 172 ? -1.909 8.094 6.192 1.00 86.06 172 TYR A O 1
ATOM 1407 N N . PRO A 1 173 ? -3.631 6.831 5.471 1.00 89.00 173 PRO A N 1
ATOM 1408 C CA . PRO A 1 173 ? -2.857 5.614 5.292 1.00 89.00 173 PRO A CA 1
ATOM 1409 C C . PRO A 1 173 ? -1.939 5.740 4.074 1.00 89.00 173 PRO A C 1
ATOM 1411 O O . PRO A 1 173 ? -2.264 6.439 3.117 1.00 89.00 173 PRO A O 1
ATOM 1414 N N . ASP A 1 174 ? -0.836 4.996 4.076 1.00 89.12 174 ASP A N 1
ATOM 1415 C CA . ASP A 1 174 ? 0.082 4.911 2.941 1.00 89.12 174 ASP A CA 1
ATOM 1416 C C . ASP A 1 174 ? 0.750 3.520 2.872 1.00 89.12 174 ASP A C 1
ATOM 1418 O O . ASP A 1 174 ? 0.575 2.685 3.764 1.00 89.12 174 ASP A O 1
ATOM 1422 N N . ILE A 1 175 ? 1.471 3.238 1.785 1.00 88.44 175 ILE A N 1
ATOM 1423 C CA . ILE A 1 175 ? 2.266 2.012 1.595 1.00 88.44 175 ILE A CA 1
ATOM 1424 C C . ILE A 1 175 ? 3.664 2.112 2.210 1.00 88.44 175 ILE A C 1
ATOM 1426 O O . ILE A 1 175 ? 4.393 1.115 2.274 1.00 88.44 175 ILE A O 1
ATOM 1430 N N . ASP A 1 176 ? 4.047 3.312 2.630 1.00 82.12 176 ASP A N 1
ATOM 1431 C CA . ASP A 1 176 ? 5.246 3.558 3.411 1.00 82.12 176 ASP A CA 1
ATOM 1432 C C . ASP A 1 176 ? 4.891 3.689 4.896 1.00 82.12 176 ASP A C 1
ATOM 1434 O O . ASP A 1 176 ? 3.828 4.209 5.245 1.00 82.12 176 ASP A O 1
ATOM 1438 N N . PRO A 1 177 ? 5.753 3.180 5.791 1.00 68.38 177 PRO A N 1
ATOM 1439 C CA . PRO A 1 177 ? 5.503 3.230 7.222 1.00 68.38 177 PRO A CA 1
ATOM 1440 C C . PRO A 1 177 ? 5.425 4.685 7.697 1.00 68.38 177 PRO A C 1
ATOM 1442 O O . PRO A 1 177 ? 6.346 5.469 7.483 1.00 68.38 177 PRO A O 1
ATOM 1445 N N . CYS A 1 178 ? 4.337 5.026 8.386 1.00 61.59 178 CYS A N 1
ATOM 1446 C CA . CYS A 1 178 ? 4.139 6.337 9.009 1.00 61.59 178 CYS A CA 1
ATOM 1447 C C . CYS A 1 178 ? 4.496 6.359 10.505 1.00 61.59 178 CYS A C 1
ATOM 1449 O O . CYS A 1 178 ? 4.458 7.417 11.128 1.00 61.59 178 CYS A O 1
ATOM 1451 N N . ILE A 1 179 ? 4.851 5.206 11.088 1.00 66.94 179 ILE A N 1
ATOM 1452 C CA . ILE A 1 179 ? 5.193 5.075 12.508 1.00 66.94 179 ILE A CA 1
ATOM 1453 C C . ILE A 1 179 ? 6.600 4.497 12.650 1.00 66.94 179 ILE A C 1
ATOM 1455 O O . ILE A 1 179 ? 6.918 3.428 12.119 1.00 66.94 179 ILE A O 1
ATOM 1459 N N . PHE A 1 180 ? 7.422 5.205 13.421 1.00 72.56 180 PHE A N 1
ATOM 1460 C CA . PHE A 1 180 ? 8.807 4.855 13.704 1.00 72.56 180 PHE A CA 1
ATOM 1461 C C . PHE A 1 180 ? 9.019 4.676 15.208 1.00 72.56 180 PHE A C 1
ATOM 1463 O O . PHE A 1 180 ? 8.348 5.307 16.028 1.00 72.56 180 PHE A O 1
ATOM 1470 N N . ASP A 1 181 ? 9.951 3.803 15.578 1.00 73.25 181 ASP A N 1
ATOM 1471 C CA . ASP A 1 181 ? 10.394 3.672 16.962 1.00 73.25 181 ASP A CA 1
ATOM 1472 C C . ASP A 1 181 ? 11.300 4.848 17.386 1.00 73.25 181 ASP A C 1
ATOM 1474 O O . ASP A 1 181 ? 11.602 5.762 16.616 1.00 73.25 181 ASP A O 1
ATOM 1478 N N . LEU A 1 182 ? 11.753 4.835 18.644 1.00 76.25 182 LEU A N 1
ATOM 1479 C CA . LEU A 1 182 ? 12.639 5.877 19.183 1.00 76.25 182 LEU A CA 1
ATOM 1480 C C . LEU A 1 182 ? 14.019 5.931 18.502 1.00 76.25 182 LEU A C 1
ATOM 1482 O O . LEU A 1 182 ? 14.727 6.925 18.661 1.00 76.25 182 LEU A O 1
ATOM 1486 N N . ASP A 1 183 ? 14.400 4.879 17.775 1.00 75.94 183 ASP A N 1
ATOM 1487 C CA . ASP A 1 183 ? 15.630 4.792 16.990 1.00 75.94 183 ASP A CA 1
ATOM 1488 C C . ASP A 1 183 ? 15.382 5.146 15.505 1.00 75.94 183 ASP A C 1
ATOM 1490 O O . ASP A 1 183 ? 16.255 4.898 14.669 1.00 75.94 183 ASP A O 1
ATOM 1494 N N . PHE A 1 184 ? 14.216 5.721 15.173 1.00 67.25 184 PHE A N 1
ATOM 1495 C CA . PHE A 1 184 ? 13.768 6.061 13.816 1.00 67.25 184 PHE A CA 1
ATOM 1496 C C . PHE A 1 184 ? 13.671 4.861 12.866 1.00 67.25 184 PHE A C 1
ATOM 1498 O O . PHE A 1 184 ? 13.805 5.002 11.650 1.00 67.25 184 PHE A O 1
ATOM 1505 N N . LYS A 1 185 ? 13.424 3.660 13.394 1.00 74.94 185 LYS A N 1
ATOM 1506 C CA . LYS A 1 185 ? 13.188 2.478 12.562 1.00 74.94 185 LYS A CA 1
ATOM 1507 C C . LYS A 1 185 ? 11.701 2.281 12.318 1.00 74.94 185 LYS A C 1
ATOM 1509 O O . LYS A 1 185 ? 10.922 2.423 13.262 1.00 74.94 185 LYS A O 1
ATOM 1514 N N . PRO A 1 186 ? 11.304 1.900 11.093 1.00 75.19 186 PRO A N 1
ATOM 1515 C CA . PRO A 1 186 ? 9.933 1.509 10.808 1.00 75.19 186 PRO A CA 1
ATOM 1516 C C . PRO A 1 186 ? 9.430 0.456 11.794 1.00 75.19 186 PRO A C 1
ATOM 1518 O O . PRO A 1 186 ? 10.092 -0.563 12.016 1.00 75.19 186 PRO A O 1
ATOM 1521 N N . ILE A 1 187 ? 8.254 0.693 12.372 1.00 81.25 187 ILE A N 1
ATOM 1522 C CA . ILE A 1 187 ? 7.586 -0.299 13.213 1.00 81.25 187 ILE A CA 1
ATOM 1523 C C . ILE A 1 187 ? 6.888 -1.327 12.317 1.00 81.25 187 ILE A C 1
ATOM 1525 O O . ILE A 1 187 ? 6.250 -0.981 11.324 1.00 81.25 187 ILE A O 1
ATOM 1529 N N . ASP A 1 188 ? 6.969 -2.606 12.691 1.00 87.25 188 ASP A N 1
ATOM 1530 C CA . ASP A 1 188 ? 6.127 -3.639 12.089 1.00 87.25 188 ASP A CA 1
ATOM 1531 C C . ASP A 1 188 ? 4.668 -3.404 12.502 1.00 87.25 188 ASP A C 1
ATOM 1533 O O . ASP A 1 188 ? 4.260 -3.695 13.630 1.00 87.25 188 ASP A O 1
ATOM 1537 N N . MET A 1 189 ? 3.876 -2.879 11.569 1.00 88.00 189 MET A N 1
ATOM 1538 C CA . MET A 1 189 ? 2.464 -2.565 11.790 1.00 88.00 189 MET A CA 1
ATOM 1539 C C . MET A 1 189 ? 1.630 -3.799 12.160 1.00 88.00 189 MET A C 1
ATOM 1541 O O . MET A 1 189 ? 0.648 -3.682 12.892 1.00 88.00 189 MET A O 1
ATOM 1545 N N . THR A 1 190 ? 2.019 -4.998 11.713 1.00 90.88 190 THR A N 1
ATOM 1546 C CA . THR A 1 190 ? 1.327 -6.238 12.091 1.00 90.88 190 THR A CA 1
ATOM 1547 C C . THR A 1 190 ? 1.548 -6.550 13.565 1.00 90.88 190 THR A C 1
ATOM 1549 O O . THR A 1 190 ? 0.588 -6.852 14.276 1.00 90.88 190 THR A O 1
ATOM 1552 N N . GLU A 1 191 ? 2.797 -6.472 14.034 1.00 90.81 191 GLU A N 1
ATOM 1553 C CA . GLU A 1 191 ? 3.118 -6.646 15.456 1.00 90.81 191 GLU A CA 1
ATOM 1554 C C . GLU A 1 191 ? 2.472 -5.545 16.300 1.00 90.81 191 GLU A C 1
ATOM 1556 O O . GLU A 1 191 ? 1.845 -5.842 17.315 1.00 90.81 191 GLU A O 1
ATOM 1561 N N . HIS A 1 192 ? 2.524 -4.294 15.838 1.00 90.25 192 HIS A N 1
ATOM 1562 C CA . HIS A 1 192 ? 1.902 -3.163 16.519 1.00 90.25 192 HIS A CA 1
ATOM 1563 C C . HIS A 1 192 ? 0.394 -3.370 16.731 1.00 90.25 192 HIS A C 1
ATOM 1565 O O . HIS A 1 192 ? -0.109 -3.255 17.852 1.00 90.25 192 HIS A O 1
ATOM 1571 N N . PHE A 1 193 ? -0.339 -3.761 15.684 1.00 91.81 193 PHE A N 1
ATOM 1572 C CA . PHE A 1 193 ? -1.768 -4.049 15.806 1.00 91.81 193 PHE A CA 1
ATOM 1573 C C . PHE A 1 193 ? -2.054 -5.315 16.613 1.00 91.81 193 PHE A C 1
ATOM 1575 O O . PHE A 1 193 ? -3.072 -5.371 17.306 1.00 91.81 193 PHE A O 1
ATOM 1582 N N . ARG A 1 194 ? -1.161 -6.312 16.601 1.00 94.12 194 ARG A N 1
ATOM 1583 C CA . ARG A 1 194 ? -1.278 -7.472 17.494 1.00 94.12 194 ARG A CA 1
ATOM 1584 C C . ARG A 1 194 ? -1.187 -7.059 18.958 1.00 94.12 194 ARG A C 1
ATOM 1586 O O . ARG A 1 194 ? -1.972 -7.544 19.769 1.00 94.12 194 ARG A O 1
ATOM 1593 N N . GLU A 1 195 ? -0.241 -6.195 19.304 1.00 92.62 195 GLU A N 1
ATOM 1594 C CA . GLU A 1 195 ? -0.074 -5.707 20.674 1.00 92.62 195 GLU A CA 1
ATOM 1595 C C . GLU A 1 195 ? -1.264 -4.850 21.116 1.00 92.62 195 GLU A C 1
ATOM 1597 O O . GLU A 1 195 ? -1.749 -5.002 22.238 1.00 92.62 195 GLU A O 1
ATOM 1602 N N . MET A 1 196 ? -1.766 -3.995 20.221 1.00 91.12 196 MET A N 1
ATOM 1603 C CA . MET A 1 196 ? -2.870 -3.077 20.504 1.00 91.12 196 MET A CA 1
ATOM 1604 C C . MET A 1 196 ? -4.235 -3.778 20.580 1.00 91.12 196 MET A C 1
ATOM 1606 O O . MET A 1 196 ? -5.019 -3.509 21.488 1.00 91.12 196 MET A O 1
ATOM 1610 N N . MET A 1 197 ? -4.533 -4.668 19.629 1.00 92.56 197 MET A N 1
ATOM 1611 C CA . MET A 1 197 ? -5.880 -5.216 19.405 1.00 92.56 197 MET A CA 1
ATOM 1612 C C . MET A 1 197 ? -5.965 -6.744 19.520 1.00 92.56 197 MET A C 1
ATOM 1614 O O . MET A 1 197 ? -7.058 -7.313 19.529 1.00 92.56 197 MET A O 1
ATOM 1618 N N . GLY A 1 198 ? -4.831 -7.430 19.646 1.00 94.19 198 GLY A N 1
ATOM 1619 C CA . GLY A 1 198 ? -4.763 -8.880 19.789 1.00 94.19 198 GLY A CA 1
ATOM 1620 C C . GLY A 1 198 ? -4.780 -9.653 18.468 1.00 94.19 198 GLY A C 1
ATOM 1621 O O . GLY A 1 198 ? -4.832 -9.114 17.365 1.00 94.19 198 GLY A O 1
ATOM 1622 N N . GLU A 1 199 ? -4.741 -10.980 18.590 1.00 95.94 199 GLU A N 1
ATOM 1623 C CA . GLU A 1 199 ? -4.589 -11.901 17.454 1.00 95.94 199 GLU A CA 1
ATOM 1624 C C . GLU A 1 199 ? -5.801 -11.908 16.503 1.00 95.94 199 GLU A C 1
ATOM 1626 O O . GLU A 1 199 ? -5.663 -12.206 15.319 1.00 95.94 199 GLU A O 1
ATOM 1631 N N . GLU A 1 200 ? -6.993 -11.564 16.997 1.00 94.75 200 GLU A N 1
ATOM 1632 C CA . GLU A 1 200 ? -8.203 -11.481 16.169 1.00 94.75 200 GLU A CA 1
ATOM 1633 C C . GLU A 1 200 ? -8.081 -10.387 15.096 1.00 94.75 200 GLU A C 1
ATOM 1635 O O . GLU A 1 200 ? -8.460 -10.613 13.947 1.00 94.75 200 GLU A O 1
ATOM 1640 N N . ALA A 1 201 ? -7.474 -9.245 15.436 1.00 94.25 201 ALA A N 1
ATOM 1641 C CA . ALA A 1 201 ? -7.204 -8.169 14.487 1.00 94.25 201 ALA A CA 1
ATOM 1642 C C . ALA A 1 201 ? -6.224 -8.607 13.392 1.00 94.25 201 ALA A C 1
ATOM 1644 O O . ALA A 1 201 ? -6.480 -8.399 12.208 1.00 94.25 201 ALA A O 1
ATOM 1645 N N . VAL A 1 202 ? -5.148 -9.305 13.767 1.00 96.19 202 VAL A N 1
ATOM 1646 C CA . VAL A 1 202 ? -4.171 -9.848 12.808 1.00 96.19 202 VAL A CA 1
ATOM 1647 C C . VAL A 1 202 ? -4.826 -10.849 11.856 1.00 96.19 202 VAL A C 1
ATOM 1649 O O . VAL A 1 202 ? -4.585 -10.821 10.648 1.00 96.19 202 VAL A O 1
ATOM 1652 N N . GLN A 1 203 ? -5.692 -11.723 12.375 1.00 96.81 203 GLN A N 1
ATOM 1653 C CA . GLN A 1 203 ? -6.434 -12.674 11.549 1.00 96.81 203 GLN A CA 1
ATOM 1654 C C . GLN A 1 203 ? -7.391 -11.966 10.586 1.00 96.81 203 GLN A C 1
ATOM 1656 O O . GLN A 1 203 ? -7.468 -12.357 9.420 1.00 96.81 203 GLN A O 1
ATOM 1661 N N . ALA A 1 204 ? -8.081 -10.918 11.039 1.00 97.31 204 ALA A N 1
ATOM 1662 C CA . ALA A 1 204 ? -8.962 -10.117 10.195 1.00 97.31 204 ALA A CA 1
ATOM 1663 C C . ALA A 1 204 ? -8.187 -9.389 9.081 1.00 97.31 204 ALA A C 1
ATOM 1665 O O . ALA A 1 204 ? -8.589 -9.460 7.920 1.00 97.31 204 ALA A O 1
ATOM 1666 N N . LEU A 1 205 ? -7.037 -8.782 9.395 1.00 96.88 205 LEU A N 1
ATOM 1667 C CA . LEU A 1 205 ? -6.148 -8.153 8.408 1.00 96.88 205 LEU A CA 1
ATOM 1668 C C . LEU A 1 205 ? -5.617 -9.170 7.389 1.00 96.88 205 LEU A C 1
ATOM 1670 O O . LEU A 1 205 ? -5.610 -8.909 6.188 1.00 96.88 205 LEU A O 1
ATOM 1674 N N . SER A 1 206 ? -5.229 -10.364 7.841 1.00 96.94 206 SER A N 1
ATOM 1675 C CA . SER A 1 206 ? -4.774 -11.444 6.957 1.00 96.94 206 SER A CA 1
ATOM 1676 C C . SER A 1 206 ? -5.879 -11.922 6.001 1.00 96.94 206 SER A C 1
ATOM 1678 O O . SER A 1 206 ? -5.632 -12.148 4.809 1.00 96.94 206 SER A O 1
ATOM 1680 N N . GLN A 1 207 ? -7.115 -12.035 6.497 1.00 97.50 207 GLN A N 1
ATOM 1681 C CA . GLN A 1 207 ? -8.280 -12.369 5.675 1.00 97.50 207 GLN A CA 1
ATOM 1682 C C . GLN A 1 207 ? -8.580 -11.268 4.657 1.00 97.50 207 GLN A C 1
ATOM 1684 O O . GLN A 1 207 ? -8.746 -11.575 3.476 1.00 97.50 207 GLN A O 1
ATOM 1689 N N . LEU A 1 208 ? -8.579 -10.004 5.088 1.00 98.12 208 LEU A N 1
ATOM 1690 C CA . LEU A 1 208 ? -8.779 -8.854 4.212 1.00 98.12 208 LEU A CA 1
ATOM 1691 C C . LEU A 1 208 ? -7.721 -8.810 3.103 1.00 98.12 208 LEU A C 1
ATOM 1693 O O . LEU A 1 208 ? -8.071 -8.747 1.927 1.00 98.12 208 LEU A O 1
ATOM 1697 N N . ARG A 1 209 ? -6.437 -8.958 3.451 1.00 97.56 209 ARG A N 1
ATOM 1698 C CA . ARG A 1 209 ? -5.337 -9.043 2.479 1.00 97.56 209 ARG A CA 1
ATOM 1699 C C . ARG A 1 209 ? -5.573 -10.148 1.450 1.00 97.56 209 ARG A C 1
ATOM 1701 O O . ARG A 1 209 ? -5.388 -9.924 0.261 1.00 97.56 209 ARG A O 1
ATOM 1708 N N . THR A 1 210 ? -6.021 -11.327 1.882 1.00 97.94 210 THR A N 1
ATOM 1709 C CA . THR A 1 210 ? -6.317 -12.450 0.973 1.00 97.94 210 THR A CA 1
ATOM 1710 C C . THR A 1 210 ? -7.469 -12.128 0.015 1.00 97.94 210 THR A C 1
ATOM 1712 O O . THR A 1 210 ? -7.401 -12.465 -1.167 1.00 97.94 210 THR A O 1
ATOM 1715 N N . GLN A 1 211 ? -8.517 -11.456 0.500 1.00 98.25 211 GLN A N 1
ATOM 1716 C CA . GLN A 1 211 ? -9.642 -11.023 -0.333 1.00 98.25 211 GLN A CA 1
ATOM 1717 C C . GLN A 1 211 ? -9.212 -9.974 -1.363 1.00 98.25 211 GLN A C 1
ATOM 1719 O O . GLN A 1 211 ? -9.570 -10.096 -2.532 1.00 98.25 211 GLN A O 1
ATOM 1724 N N . ILE A 1 212 ? -8.404 -8.993 -0.948 1.00 98.25 212 ILE A N 1
ATOM 1725 C CA . ILE A 1 212 ? -7.849 -7.967 -1.839 1.00 98.25 212 ILE A CA 1
ATOM 1726 C C . ILE A 1 212 ? -6.997 -8.619 -2.931 1.00 98.25 212 ILE A C 1
ATOM 1728 O O . ILE A 1 212 ? -7.220 -8.338 -4.103 1.00 98.25 212 ILE A O 1
ATOM 1732 N N . ILE A 1 213 ? -6.086 -9.535 -2.577 1.00 98.12 213 ILE A N 1
ATOM 1733 C CA . ILE A 1 213 ? -5.252 -10.259 -3.554 1.00 98.12 213 ILE A CA 1
ATOM 1734 C C . ILE A 1 213 ? -6.127 -10.963 -4.591 1.00 98.12 213 ILE A C 1
ATOM 1736 O O . ILE A 1 213 ? -5.905 -10.803 -5.785 1.00 98.12 213 ILE A O 1
ATOM 1740 N N . SER A 1 214 ? -7.162 -11.685 -4.151 1.00 98.00 214 SER A N 1
ATOM 1741 C CA . SER A 1 214 ? -8.058 -12.386 -5.074 1.00 98.00 214 SER A CA 1
ATOM 1742 C C . SER A 1 214 ? -8.792 -11.440 -6.030 1.00 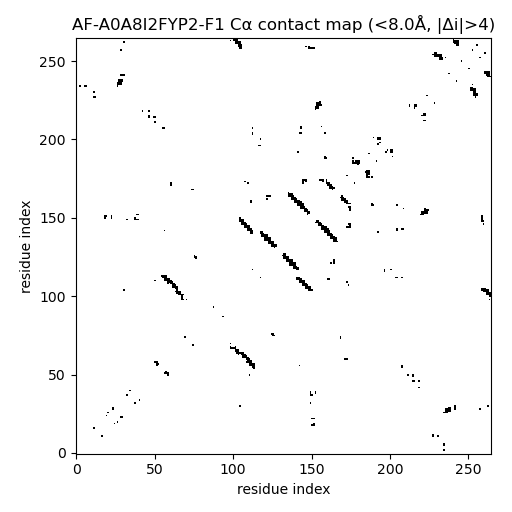98.00 214 SER A C 1
ATOM 1744 O O . SER A 1 214 ? -9.080 -11.838 -7.159 1.00 98.00 214 SER A O 1
ATOM 1746 N N . ILE A 1 215 ? -9.129 -10.223 -5.588 1.00 98.06 215 ILE A N 1
ATOM 1747 C CA . ILE A 1 215 ? -9.730 -9.201 -6.450 1.00 98.06 215 ILE A CA 1
ATOM 1748 C C . ILE A 1 215 ? -8.681 -8.699 -7.444 1.00 98.06 215 ILE A C 1
ATOM 1750 O O . ILE A 1 215 ? -8.929 -8.761 -8.644 1.00 98.06 215 ILE A O 1
ATOM 1754 N N . LEU A 1 216 ? -7.503 -8.277 -6.979 1.00 98.06 216 LEU A N 1
ATOM 1755 C CA . LEU A 1 216 ? -6.419 -7.767 -7.830 1.00 98.06 216 LEU A CA 1
ATOM 1756 C C . LEU A 1 216 ? -6.025 -8.766 -8.928 1.00 98.06 216 LEU A C 1
ATOM 1758 O O . LEU A 1 216 ? -5.963 -8.402 -10.102 1.00 98.06 216 LEU A O 1
ATOM 1762 N N . GLU A 1 217 ? -5.870 -10.044 -8.574 1.00 97.56 217 GLU A N 1
ATOM 1763 C CA . GLU A 1 217 ? -5.536 -11.113 -9.522 1.00 97.56 217 GLU A CA 1
ATOM 1764 C C . GLU A 1 217 ? -6.594 -11.267 -10.625 1.00 97.56 217 GLU A C 1
ATOM 1766 O O . GLU A 1 217 ? -6.255 -11.572 -11.769 1.00 97.56 217 GLU A O 1
ATOM 1771 N N . SER A 1 218 ? -7.875 -11.019 -10.320 1.00 97.38 218 SER A N 1
ATOM 1772 C CA . SER A 1 218 ? -8.952 -11.075 -11.319 1.00 97.38 218 SER A CA 1
ATOM 1773 C C . SER A 1 218 ? -8.873 -9.956 -12.365 1.00 97.38 218 SER A C 1
ATOM 1775 O O . SER A 1 218 ? -9.353 -10.142 -13.483 1.00 97.38 218 SER A O 1
ATOM 1777 N N . PHE A 1 219 ? -8.198 -8.850 -12.033 1.00 96.75 219 PHE A N 1
ATOM 1778 C CA . PHE A 1 219 ? -7.880 -7.740 -12.938 1.00 96.75 219 PHE A CA 1
ATOM 1779 C C . PHE A 1 219 ? -6.481 -7.860 -13.560 1.00 96.75 219 PHE A C 1
ATOM 1781 O O . PHE A 1 219 ? -6.039 -6.956 -14.261 1.00 96.75 219 PHE A O 1
ATOM 1788 N N . GLY A 1 220 ? -5.773 -8.972 -13.328 1.00 95.94 220 GLY A N 1
ATOM 1789 C CA . GLY A 1 220 ? -4.419 -9.181 -13.841 1.00 95.94 220 GLY A CA 1
ATOM 1790 C C . GLY A 1 220 ? -3.335 -8.402 -13.094 1.00 95.94 220 GLY A C 1
ATOM 1791 O O . GLY A 1 220 ? -2.213 -8.331 -13.586 1.00 95.94 220 GLY A O 1
ATOM 1792 N N . ILE A 1 221 ? -3.647 -7.850 -11.918 1.00 97.62 221 ILE A N 1
ATOM 1793 C CA . ILE A 1 221 ? -2.695 -7.138 -11.063 1.00 97.62 221 ILE A CA 1
ATOM 1794 C C . ILE A 1 221 ? -2.116 -8.135 -10.059 1.00 97.62 221 ILE A C 1
ATOM 1796 O O . ILE A 1 221 ? -2.834 -8.698 -9.231 1.00 97.62 221 ILE A O 1
ATOM 1800 N N . ALA A 1 222 ? -0.811 -8.376 -10.135 1.00 96.94 222 ALA A N 1
ATOM 1801 C CA . ALA A 1 222 ? -0.118 -9.311 -9.260 1.00 96.94 222 ALA A CA 1
ATOM 1802 C C . ALA A 1 222 ? 0.371 -8.627 -7.977 1.00 96.94 222 ALA A C 1
ATOM 1804 O O . ALA A 1 222 ? 0.761 -7.464 -7.973 1.00 96.94 222 ALA A O 1
ATOM 1805 N N . LEU A 1 223 ? 0.416 -9.361 -6.868 1.00 96.94 223 LEU A N 1
ATOM 1806 C CA . LEU A 1 223 ? 1.073 -8.863 -5.663 1.00 96.94 223 LEU A CA 1
ATOM 1807 C C . LEU A 1 223 ? 2.599 -8.936 -5.827 1.00 96.94 223 LEU A C 1
ATOM 1809 O O . LEU A 1 223 ? 3.127 -10.006 -6.143 1.00 96.94 223 LEU A O 1
ATOM 1813 N N . LEU A 1 224 ? 3.298 -7.835 -5.551 1.00 96.25 224 LEU A N 1
ATOM 1814 C CA . LEU A 1 224 ? 4.748 -7.808 -5.377 1.00 96.25 224 LEU A CA 1
ATOM 1815 C C . LEU A 1 224 ? 5.094 -8.418 -4.005 1.00 96.25 224 LEU A C 1
ATOM 1817 O O . LEU A 1 224 ? 4.709 -7.852 -2.982 1.00 96.25 224 LEU A O 1
ATOM 1821 N N . PRO A 1 225 ? 5.779 -9.575 -3.942 1.00 92.56 225 PRO A N 1
ATOM 1822 C CA . PRO A 1 225 ? 6.160 -10.172 -2.665 1.00 92.56 225 PRO A CA 1
ATOM 1823 C C . PRO A 1 225 ? 7.223 -9.337 -1.949 1.00 92.56 225 PRO A C 1
ATOM 1825 O O . PRO A 1 225 ? 8.147 -8.861 -2.603 1.00 92.56 225 PRO A O 1
ATOM 1828 N N . ASP A 1 226 ? 7.167 -9.271 -0.618 1.00 89.56 226 ASP A N 1
ATOM 1829 C CA . ASP A 1 226 ? 8.120 -8.512 0.211 1.00 89.56 226 ASP A CA 1
ATOM 1830 C C . ASP A 1 226 ? 9.585 -8.899 -0.082 1.00 89.56 226 ASP A C 1
ATOM 1832 O O . ASP A 1 226 ? 10.453 -8.045 -0.224 1.00 89.56 226 ASP A O 1
ATOM 1836 N N . GLU A 1 227 ? 9.861 -10.193 -0.286 1.00 90.50 227 GLU A N 1
ATOM 1837 C CA . GLU A 1 227 ? 11.204 -10.689 -0.636 1.00 90.50 227 GLU A CA 1
ATOM 1838 C C . GLU A 1 227 ? 11.721 -10.183 -1.993 1.00 90.50 227 GLU A C 1
ATOM 1840 O O . GLU A 1 227 ? 12.930 -10.142 -2.212 1.00 90.50 227 GLU A O 1
ATOM 1845 N N . GLU A 1 228 ? 10.824 -9.867 -2.931 1.00 92.31 228 GLU A N 1
ATOM 1846 C CA . GLU A 1 228 ? 11.180 -9.261 -4.216 1.00 92.31 228 GLU A CA 1
ATOM 1847 C C . GLU A 1 228 ? 11.253 -7.741 -4.095 1.00 92.31 228 GLU A C 1
ATOM 1849 O O . GLU A 1 228 ? 12.166 -7.147 -4.656 1.00 92.31 228 GLU A O 1
ATOM 1854 N N . ALA A 1 229 ? 10.326 -7.127 -3.354 1.00 91.00 229 ALA A N 1
ATOM 1855 C CA . ALA A 1 229 ? 10.228 -5.683 -3.170 1.00 91.00 229 ALA A CA 1
ATOM 1856 C C . ALA A 1 229 ? 11.556 -5.064 -2.708 1.00 91.00 229 ALA A C 1
ATOM 1858 O O . ALA A 1 229 ? 11.978 -4.053 -3.263 1.00 91.00 229 ALA A O 1
ATOM 1859 N N . GLU A 1 230 ? 12.247 -5.737 -1.786 1.00 90.38 230 GLU A N 1
ATOM 1860 C CA . GLU A 1 230 ? 13.522 -5.303 -1.197 1.00 90.38 230 GLU A CA 1
ATOM 1861 C C . GLU A 1 230 ? 14.758 -5.612 -2.062 1.00 90.38 230 GLU A C 1
ATOM 1863 O O . GLU A 1 230 ? 15.891 -5.307 -1.680 1.00 90.38 230 GLU A O 1
ATOM 1868 N N . LYS A 1 231 ? 14.605 -6.263 -3.225 1.00 91.12 231 LYS A N 1
ATOM 1869 C CA . LYS A 1 231 ? 15.770 -6.589 -4.060 1.00 91.12 231 LYS A CA 1
ATOM 1870 C C . LYS A 1 231 ? 16.315 -5.330 -4.734 1.00 91.12 231 LYS A C 1
ATOM 1872 O O . LYS A 1 231 ? 15.546 -4.603 -5.366 1.00 91.12 231 LYS A O 1
ATOM 1877 N N . PRO A 1 232 ? 17.641 -5.115 -4.696 1.00 90.25 232 PRO A N 1
ATOM 1878 C CA . PRO A 1 232 ? 18.247 -3.945 -5.308 1.00 90.25 232 PRO A CA 1
ATOM 1879 C C . PRO A 1 232 ? 18.237 -4.040 -6.838 1.00 90.25 232 PRO A C 1
ATOM 1881 O O . PRO A 1 232 ? 18.465 -5.105 -7.425 1.00 90.25 232 PRO A O 1
ATOM 1884 N N . VAL A 1 233 ? 18.057 -2.891 -7.486 1.00 89.38 233 VAL A N 1
ATOM 1885 C CA . VAL A 1 233 ? 18.065 -2.703 -8.946 1.00 89.38 233 VAL A CA 1
ATOM 1886 C C . VAL A 1 233 ? 19.191 -1.742 -9.365 1.00 89.38 233 VAL A C 1
ATOM 1888 O O . VAL A 1 233 ? 18.945 -0.692 -9.956 1.00 89.38 233 VAL A O 1
ATOM 1891 N N . PRO A 1 234 ? 20.474 -2.097 -9.139 1.00 86.44 234 PRO A N 1
ATOM 1892 C CA . PRO A 1 234 ? 21.629 -1.188 -9.255 1.00 86.44 234 PRO A CA 1
ATOM 1893 C C . PRO A 1 234 ? 21.981 -0.761 -10.694 1.00 86.44 234 PRO A C 1
ATOM 1895 O O . PRO A 1 234 ? 23.048 -0.194 -10.954 1.00 86.44 234 PRO A O 1
ATOM 1898 N N . TRP A 1 235 ? 21.160 -1.131 -11.677 1.00 86.88 235 TRP A N 1
ATOM 1899 C CA . TRP A 1 235 ? 21.285 -0.661 -13.055 1.00 86.88 235 TRP A CA 1
ATOM 1900 C C . TRP A 1 235 ? 20.330 0.482 -13.382 1.00 86.88 235 TRP A C 1
ATOM 1902 O O . TRP A 1 235 ? 20.583 1.144 -14.384 1.00 86.88 235 TRP A O 1
ATOM 1912 N N . LEU A 1 236 ? 19.286 0.704 -12.578 1.00 88.06 236 LEU A N 1
ATOM 1913 C CA . LEU A 1 236 ? 18.388 1.836 -12.753 1.00 88.06 236 LEU A CA 1
ATOM 1914 C C . LEU A 1 236 ? 19.038 3.114 -12.219 1.00 88.06 236 LEU A C 1
ATOM 1916 O O . LEU A 1 236 ? 19.743 3.105 -11.210 1.00 88.06 236 LEU A O 1
ATOM 1920 N N . GLN A 1 237 ? 18.812 4.209 -12.931 1.00 87.31 237 GLN A N 1
ATOM 1921 C CA . GLN A 1 237 ? 19.213 5.559 -12.555 1.00 87.31 237 GLN A CA 1
ATOM 1922 C C . GLN A 1 237 ? 17.954 6.380 -12.308 1.00 87.31 237 GLN A C 1
ATOM 1924 O O . GLN A 1 237 ? 17.013 6.267 -13.081 1.00 87.31 237 GLN A O 1
ATOM 1929 N N . VAL A 1 238 ? 17.920 7.212 -11.273 1.00 85.31 238 VAL A N 1
ATOM 1930 C CA . VAL A 1 238 ? 16.800 8.145 -11.078 1.00 85.31 238 VAL A CA 1
ATOM 1931 C C . VAL A 1 238 ? 17.049 9.389 -11.926 1.00 85.31 238 VAL A C 1
ATOM 1933 O O . VAL A 1 238 ? 18.167 9.913 -11.927 1.00 85.31 238 VAL A O 1
ATOM 1936 N N . ALA A 1 239 ? 16.043 9.835 -12.677 1.00 83.38 239 ALA A N 1
ATOM 1937 C CA . ALA A 1 239 ? 16.067 11.152 -13.299 1.00 83.38 239 ALA A CA 1
ATOM 1938 C C . ALA A 1 239 ? 16.054 12.262 -12.230 1.00 83.38 239 ALA A C 1
ATOM 1940 O O . ALA A 1 239 ? 15.724 12.030 -11.068 1.00 83.38 239 ALA A O 1
ATOM 1941 N N . GLU A 1 240 ? 16.442 13.471 -12.625 1.00 73.62 240 GLU A N 1
ATOM 1942 C CA . GLU A 1 240 ? 16.387 14.643 -11.744 1.00 73.62 240 GLU A CA 1
ATOM 1943 C C . GLU A 1 240 ? 14.938 14.856 -11.258 1.00 73.62 240 GLU A C 1
ATOM 1945 O O . GLU A 1 240 ? 14.007 14.695 -12.044 1.00 73.62 240 GLU A O 1
ATOM 1950 N N . ASP A 1 241 ? 14.758 15.126 -9.961 1.00 70.38 241 ASP A N 1
ATOM 1951 C CA . ASP A 1 241 ? 13.474 15.437 -9.297 1.00 70.38 241 ASP A CA 1
ATOM 1952 C C . ASP A 1 241 ? 12.396 14.325 -9.256 1.00 70.38 241 ASP A C 1
ATOM 1954 O O . ASP A 1 241 ? 11.300 14.521 -8.731 1.00 70.38 241 ASP A O 1
ATOM 1958 N N . VAL A 1 242 ? 12.706 13.109 -9.723 1.00 70.94 242 VAL A N 1
ATOM 1959 C CA . VAL A 1 242 ? 11.720 12.010 -9.837 1.00 70.94 242 VAL A CA 1
ATOM 1960 C C . VAL A 1 242 ? 11.549 11.180 -8.565 1.00 70.94 242 VAL A C 1
ATOM 1962 O O . VAL A 1 242 ? 10.580 10.444 -8.433 1.00 70.94 242 VAL A O 1
ATOM 1965 N N . MET A 1 243 ? 12.454 11.270 -7.600 1.00 75.06 243 MET A N 1
ATOM 1966 C CA . MET A 1 243 ? 12.320 10.514 -6.358 1.00 75.06 243 MET A CA 1
ATOM 1967 C C . MET A 1 243 ? 12.726 11.390 -5.190 1.00 75.06 243 MET A C 1
ATOM 1969 O O . MET A 1 243 ? 13.822 11.952 -5.189 1.00 75.06 243 MET A O 1
ATOM 1973 N N . ILE A 1 244 ? 11.855 11.473 -4.185 1.00 68.94 244 ILE A N 1
ATOM 1974 C CA . ILE A 1 244 ? 12.226 12.064 -2.900 1.00 68.94 244 ILE A CA 1
ATOM 1975 C C . ILE A 1 244 ? 13.428 11.277 -2.349 1.00 68.94 244 ILE A C 1
ATOM 1977 O O . ILE A 1 244 ? 13.338 10.049 -2.238 1.00 68.94 244 ILE A O 1
ATOM 1981 N N . PRO A 1 245 ? 14.557 11.941 -2.032 1.00 62.72 245 PRO A N 1
ATOM 1982 C CA . PRO A 1 245 ? 15.744 11.260 -1.537 1.00 62.72 245 PRO A CA 1
ATOM 1983 C C . PRO A 1 245 ? 15.437 10.445 -0.283 1.00 62.72 245 PRO A C 1
ATOM 1985 O O . PRO A 1 245 ? 14.801 10.929 0.652 1.00 62.72 245 PRO A O 1
ATOM 1988 N N . LYS A 1 246 ? 15.932 9.208 -0.252 1.00 62.78 246 LYS A N 1
ATOM 1989 C CA . LYS A 1 246 ? 15.894 8.378 0.951 1.00 62.78 246 LYS A CA 1
ATOM 1990 C C . LYS A 1 246 ? 16.921 8.861 1.967 1.00 62.78 246 LYS A C 1
ATOM 1992 O O . LYS A 1 246 ? 18.017 9.280 1.598 1.00 62.78 246 LYS A O 1
ATOM 1997 N N . GLU A 1 247 ? 16.596 8.737 3.249 1.00 55.50 247 GLU A N 1
ATOM 1998 C CA . GLU A 1 247 ? 17.562 8.901 4.333 1.00 55.50 247 GLU A CA 1
ATOM 1999 C C . GLU A 1 247 ? 17.917 7.523 4.920 1.00 55.50 247 GLU A C 1
ATOM 2001 O O . GLU A 1 247 ? 17.036 6.862 5.471 1.00 55.50 247 GLU A O 1
ATOM 2006 N N . PRO A 1 248 ? 19.186 7.066 4.840 1.00 57.56 248 PRO A N 1
ATOM 2007 C CA . PRO A 1 248 ? 20.369 7.757 4.316 1.00 57.56 248 PRO A CA 1
ATOM 2008 C C . PRO A 1 248 ? 20.470 7.750 2.769 1.00 57.56 248 PRO A C 1
ATOM 2010 O O . PRO A 1 248 ? 20.053 6.787 2.129 1.00 57.56 248 PRO A O 1
ATOM 2013 N N . PRO A 1 249 ? 21.130 8.759 2.162 1.00 59.16 249 PRO A N 1
ATOM 2014 C CA . PRO A 1 249 ? 21.160 8.987 0.705 1.00 59.16 249 PRO A CA 1
ATOM 2015 C C . PRO A 1 249 ? 21.933 7.940 -0.116 1.00 59.16 249 PRO A C 1
ATOM 2017 O O . PRO A 1 249 ? 21.945 8.011 -1.342 1.00 59.16 249 PRO A O 1
ATOM 2020 N N . ASP A 1 250 ? 22.587 6.981 0.545 1.00 61.12 250 ASP A N 1
ATOM 2021 C CA . ASP A 1 250 ? 23.404 5.933 -0.080 1.00 61.12 250 ASP A CA 1
ATOM 2022 C C . ASP A 1 250 ? 22.677 4.574 -0.161 1.00 61.12 250 ASP A C 1
ATOM 2024 O O . ASP A 1 250 ? 23.309 3.546 -0.423 1.00 61.12 250 ASP A O 1
ATOM 2028 N N . GLU A 1 251 ? 21.369 4.530 0.106 1.00 71.56 251 GLU A N 1
ATOM 2029 C CA . GLU A 1 251 ? 20.595 3.293 -0.003 1.00 71.56 251 GLU A CA 1
ATOM 2030 C C . GLU A 1 251 ? 20.406 2.880 -1.474 1.00 71.56 251 GLU A C 1
ATOM 2032 O O . GLU A 1 251 ? 20.125 3.701 -2.350 1.00 71.56 251 GLU A O 1
ATOM 2037 N N . GLU A 1 252 ? 20.606 1.591 -1.769 1.00 83.06 252 GLU A N 1
ATOM 2038 C CA . GLU A 1 252 ? 20.394 1.070 -3.118 1.00 83.06 252 GLU A CA 1
ATOM 2039 C C . GLU A 1 252 ? 18.903 1.136 -3.470 1.00 83.06 252 GLU A C 1
ATOM 2041 O O . GLU A 1 252 ? 18.055 0.706 -2.692 1.00 83.06 252 GLU A O 1
ATOM 2046 N N . ILE A 1 253 ? 18.588 1.624 -4.673 1.00 86.75 253 ILE A N 1
ATOM 2047 C CA . ILE A 1 253 ? 17.219 1.620 -5.202 1.00 86.75 253 ILE A CA 1
ATOM 2048 C C . ILE A 1 253 ? 16.732 0.172 -5.254 1.00 86.75 253 ILE A C 1
ATOM 2050 O O . ILE A 1 253 ? 17.394 -0.690 -5.843 1.00 86.75 253 ILE A O 1
ATOM 2054 N N . THR A 1 254 ? 15.576 -0.082 -4.657 1.00 91.25 254 THR A N 1
ATOM 2055 C CA . THR A 1 254 ? 14.912 -1.386 -4.636 1.00 91.25 254 THR A CA 1
ATOM 2056 C C . THR A 1 254 ? 13.837 -1.492 -5.719 1.00 91.25 254 THR A C 1
ATOM 2058 O O . THR A 1 254 ? 13.483 -0.516 -6.386 1.00 91.25 254 THR A O 1
ATOM 2061 N N . LEU A 1 255 ? 13.293 -2.696 -5.912 1.00 91.81 255 LEU A N 1
ATOM 2062 C CA . LEU A 1 255 ? 12.137 -2.908 -6.783 1.00 91.81 255 LEU A CA 1
ATOM 2063 C C . LEU A 1 255 ? 10.914 -2.103 -6.338 1.00 91.81 255 LEU A C 1
ATOM 2065 O O . LEU A 1 255 ? 10.203 -1.575 -7.195 1.00 91.81 255 LEU A O 1
ATOM 2069 N N . LYS A 1 256 ? 10.673 -2.011 -5.022 1.00 92.44 256 LYS A N 1
ATOM 2070 C CA . LYS A 1 256 ? 9.589 -1.189 -4.477 1.00 92.44 256 LYS A CA 1
ATOM 2071 C C . LYS A 1 256 ? 9.790 0.266 -4.883 1.00 92.44 256 LYS A C 1
ATOM 2073 O O . LYS A 1 256 ? 8.882 0.849 -5.456 1.00 92.44 256 LYS A O 1
ATOM 2078 N N . ASP A 1 257 ? 10.990 0.804 -4.689 1.00 90.12 257 ASP A N 1
ATOM 2079 C CA . ASP A 1 257 ? 11.287 2.206 -5.005 1.00 90.12 257 ASP A CA 1
ATOM 2080 C C . ASP A 1 257 ? 11.097 2.511 -6.485 1.00 90.12 257 ASP A C 1
ATOM 2082 O O . ASP A 1 257 ? 10.540 3.538 -6.840 1.00 90.12 257 ASP A O 1
ATOM 2086 N N . ALA A 1 258 ? 11.521 1.607 -7.368 1.00 91.69 258 ALA A N 1
ATOM 2087 C CA . ALA A 1 258 ? 11.382 1.815 -8.803 1.00 91.69 258 ALA A CA 1
ATOM 2088 C C . ALA A 1 258 ? 9.916 1.852 -9.269 1.00 91.69 258 ALA A C 1
ATOM 2090 O O . ALA A 1 258 ? 9.602 2.556 -10.225 1.00 91.69 258 ALA A O 1
ATOM 2091 N N . LEU A 1 259 ? 9.024 1.090 -8.627 1.00 93.38 259 LEU A N 1
ATOM 2092 C CA . LEU A 1 259 ? 7.619 0.963 -9.036 1.00 93.38 259 LEU A CA 1
ATOM 2093 C C . LEU A 1 259 ? 6.645 1.811 -8.204 1.00 93.38 259 LEU A C 1
ATOM 2095 O O . LEU A 1 259 ? 5.519 2.028 -8.657 1.00 93.38 259 LEU A O 1
ATOM 2099 N N . PHE A 1 260 ? 7.061 2.239 -7.009 1.00 92.81 260 PHE A N 1
ATOM 2100 C CA . PHE A 1 260 ? 6.246 2.890 -5.984 1.00 92.81 260 PHE A CA 1
ATOM 2101 C C . PHE A 1 260 ? 7.034 4.006 -5.275 1.00 92.81 260 PHE A C 1
ATOM 2103 O O . PHE A 1 260 ? 7.382 3.916 -4.102 1.00 92.81 260 PHE A O 1
ATOM 2110 N N . PHE A 1 261 ? 7.315 5.075 -6.002 1.00 88.06 261 PHE A N 1
ATOM 2111 C CA . PHE A 1 261 ? 7.919 6.310 -5.519 1.00 88.06 261 PHE A CA 1
ATOM 2112 C C . PHE A 1 261 ? 6.965 7.509 -5.525 1.00 88.06 261 PHE A C 1
ATOM 2114 O O . PHE A 1 261 ? 5.917 7.509 -6.185 1.00 88.06 261 PHE A O 1
ATOM 2121 N N . ARG A 1 262 ? 7.393 8.547 -4.804 1.00 85.56 262 ARG A N 1
ATOM 2122 C CA . ARG A 1 262 ? 6.822 9.896 -4.779 1.00 85.56 262 ARG A CA 1
ATOM 2123 C C . ARG A 1 262 ? 7.789 10.856 -5.476 1.00 85.56 262 ARG A C 1
ATOM 2125 O O . ARG A 1 262 ? 9.002 10.709 -5.301 1.00 85.56 262 ARG A O 1
ATOM 2132 N N . CYS A 1 263 ? 7.268 11.818 -6.225 1.00 77.56 263 CYS A N 1
ATOM 2133 C CA . CYS A 1 263 ? 8.054 12.818 -6.948 1.00 77.56 263 CYS A CA 1
ATOM 2134 C C . CYS A 1 263 ? 7.447 14.216 -6.814 1.00 77.56 263 CYS A C 1
ATOM 2136 O O . CYS A 1 263 ? 6.268 14.338 -6.491 1.00 77.56 263 CYS A O 1
ATOM 2138 N N . PHE A 1 264 ? 8.241 15.247 -7.096 1.00 71.50 264 PHE A N 1
ATOM 2139 C CA . PHE A 1 264 ? 7.738 16.608 -7.298 1.00 71.50 264 PHE A CA 1
ATOM 2140 C C . PHE A 1 264 ? 7.535 16.833 -8.802 1.00 71.50 264 PHE A C 1
ATOM 2142 O O . PHE A 1 264 ? 8.331 16.327 -9.599 1.00 71.50 264 PHE A O 1
ATOM 2149 N N . TYR A 1 265 ? 6.460 17.518 -9.193 1.00 58.34 265 TYR A N 1
ATOM 2150 C CA . TYR A 1 265 ? 6.077 17.740 -10.591 1.00 58.34 265 TYR A CA 1
ATOM 2151 C C . TYR A 1 265 ? 6.060 19.215 -10.991 1.00 58.34 265 TYR A C 1
ATOM 2153 O O . TYR A 1 265 ? 5.336 19.991 -10.343 1.00 58.34 265 TYR A O 1
#

Secondary structure (DSSP, 8-state):
--HHHHHTT--S-HHHHHHHHHH-TTSEE-----TTT-HHHHHHHHHHHHHTT-SSEEEEEEE-TT--PPPGGG-TTS-S----TTSS-TTSPPPS-TTTTEEESEEEEEEEESSGGGEEEEEEEEEETTTEEEEEEEEEEEEEEEEEESSSSEEEEEEEEEEEETTS-EE---SS---B-TTSPBP-HHHHHHHHH-HHHHHHHHHHHHHHHHHHHHTTPEE--HHHHT-B-TT-EEPTTSSPPPSSTTPPPBHHHHHS-EEE-